Protein AF-A0A7G9ZBC6-F1 (afdb_monomer)

Nearest PDB structures (foldseek):
  3rnq-assembly1_B  TM=2.398E-01  e=1.188E-01  Mus musculus
  3bp6-assembly1_B  TM=1.848E-01  e=4.159E-01  unclassified
  7p0t-assembly2_D  TM=2.483E-01  e=1.714E+00  Mus musculus
  6lxi-assembly2_D  TM=2.154E-01  e=1.537E+00  Homo sapiens
  7sem-assembly1_C  TM=1.721E-01  e=3.880E+00  Homo sapiens

Solvent-accessible surface area (backbone atoms only — not comparable to full-atom values): 12437 Å² total; per-residue (Å²): 133,81,74,95,46,81,46,76,50,37,36,31,40,28,38,97,92,39,47,17,51,59,49,35,37,41,35,32,50,63,59,32,38,36,40,36,41,59,45,51,33,91,35,40,34,37,42,38,37,73,93,29,44,33,34,36,27,51,29,70,68,44,46,60,74,51,74,65,80,62,60,78,85,75,38,54,77,46,73,47,69,37,68,71,46,60,80,93,41,65,35,67,46,35,36,42,36,43,39,39,91,46,41,36,72,71,96,67,94,71,88,66,77,81,50,45,72,40,72,60,44,56,88,66,17,19,37,38,35,42,34,28,35,35,31,68,46,97,64,82,78,80,68,80,46,88,92,38,46,65,74,48,77,45,80,29,76,78,36,25,36,44,35,37,31,32,41,76,44,76,59,47,73,69,55,49,54,49,51,55,52,30,45,54,52,36,48,51,52,32,58,75,72,70,48,78,81,51,99,83,39,35,45,57,20,78,47,73,50,94,87,53,31,40,32,36,32,53,32,54,80,63,79,88,126

Radius of gyration: 17.26 Å; Cα contacts (8 Å, |Δi|>4): 465; chains: 1; bounding box: 46×34×44 Å

Mean predicted aligned error: 5.69 Å

Foldseek 3Di:
DPDPFPDKAWAKEADPQWWIDFIWMWTHHFQKIKIDGVLQDVFWIWIADPPFKIFIFTDVVVCVVVVVPDDPVRGTPDMAGFDDADDFDKDFAEKEKEALLATGRAPDDDDCPNYDYDYRADHQKIKMKTKIKGDQDPDFDDQDDPPWHWDDWDAHNSRMIITIIIDMDGHDPVNVVVLVVQLVVFLVVCVVVVNDADQNHWTWGWDADPSGHIYTYIHRNDDDD

Structure (mmCIF, N/CA/C/O backbone):
data_AF-A0A7G9ZBC6-F1
#
_entry.id   AF-A0A7G9ZBC6-F1
#
loop_
_atom_site.group_PDB
_atom_site.id
_atom_site.type_symbol
_atom_site.label_atom_id
_atom_site.label_alt_id
_atom_site.label_comp_id
_atom_site.label_asym_id
_atom_site.label_entity_id
_atom_site.label_seq_id
_atom_site.pdbx_PDB_ins_code
_atom_site.Cartn_x
_atom_site.Cartn_y
_atom_site.Cartn_z
_atom_site.occupancy
_atom_site.B_iso_or_equiv
_atom_site.auth_seq_id
_atom_site.auth_comp_id
_atom_site.auth_asym_id
_atom_site.auth_atom_id
_atom_site.pdbx_PDB_model_num
ATOM 1 N N . MET A 1 1 ? 6.796 -14.447 24.302 1.00 40.72 1 MET A N 1
ATOM 2 C CA . MET A 1 1 ? 6.999 -13.277 23.417 1.00 40.72 1 MET A CA 1
ATOM 3 C C . MET A 1 1 ? 5.631 -12.762 23.009 1.00 40.72 1 MET A C 1
ATOM 5 O O . MET A 1 1 ? 4.912 -13.507 22.355 1.00 40.72 1 MET A O 1
ATOM 9 N N . SER A 1 2 ? 5.222 -11.566 23.446 1.00 44.84 2 SER A N 1
ATOM 10 C CA . SER A 1 2 ? 3.963 -10.981 22.966 1.00 44.84 2 SER A CA 1
ATOM 11 C C . SER A 1 2 ? 4.095 -10.678 21.471 1.00 44.84 2 SER A C 1
ATOM 13 O O . SER A 1 2 ? 5.158 -10.253 21.010 1.00 44.84 2 SER A O 1
ATOM 15 N N . ARG A 1 3 ? 3.048 -10.947 20.684 1.00 51.50 3 ARG A N 1
ATOM 16 C CA . ARG A 1 3 ? 3.033 -10.523 19.280 1.00 51.50 3 ARG A CA 1
ATOM 17 C C . ARG A 1 3 ? 3.183 -8.999 19.240 1.00 51.50 3 ARG A C 1
ATOM 19 O O . ARG A 1 3 ? 2.471 -8.286 19.939 1.00 51.50 3 ARG A O 1
ATOM 26 N N . LYS A 1 4 ? 4.119 -8.507 18.423 1.00 70.88 4 LYS A N 1
ATOM 27 C CA . LYS A 1 4 ? 4.413 -7.071 18.259 1.00 70.88 4 LYS A CA 1
ATOM 28 C C . LYS A 1 4 ? 3.227 -6.294 17.650 1.00 70.88 4 LYS A C 1
ATOM 30 O O . LYS A 1 4 ? 3.136 -5.082 17.829 1.00 70.88 4 LYS A O 1
ATOM 35 N N . TYR A 1 5 ? 2.317 -6.993 16.968 1.00 79.12 5 TYR A N 1
ATOM 36 C CA . TYR A 1 5 ? 1.158 -6.449 16.253 1.00 79.12 5 TYR A CA 1
ATOM 37 C C . TYR A 1 5 ? -0.072 -7.342 16.458 1.00 79.12 5 TYR A C 1
ATOM 39 O O . TYR A 1 5 ? 0.081 -8.538 16.721 1.00 79.12 5 TYR A O 1
ATOM 47 N N . ASN A 1 6 ? -1.270 -6.770 16.307 1.00 86.75 6 ASN A N 1
ATOM 48 C CA . ASN A 1 6 ? -2.525 -7.511 16.475 1.00 86.75 6 ASN A CA 1
ATOM 49 C C . ASN A 1 6 ? -2.782 -8.392 15.242 1.00 86.75 6 ASN A C 1
ATOM 51 O O . ASN A 1 6 ? -3.118 -9.567 15.380 1.00 86.75 6 ASN A O 1
ATOM 55 N N . TYR A 1 7 ? -2.541 -7.835 14.050 1.00 95.88 7 TYR A N 1
ATOM 56 C CA . TYR A 1 7 ? -2.753 -8.488 12.757 1.00 95.88 7 TYR A CA 1
ATOM 57 C C . TYR A 1 7 ? -1.717 -8.023 11.728 1.00 95.88 7 TYR A C 1
ATOM 59 O O . TYR A 1 7 ? -1.276 -6.873 11.779 1.00 95.88 7 TYR A O 1
ATOM 67 N N . GLU A 1 8 ? -1.346 -8.904 10.799 1.00 96.25 8 GLU A N 1
ATOM 68 C CA . GLU A 1 8 ? -0.394 -8.642 9.713 1.00 96.25 8 GLU A CA 1
ATOM 69 C C . GLU A 1 8 ? -0.824 -9.398 8.449 1.00 96.25 8 GLU A C 1
ATOM 71 O O . GLU A 1 8 ? -1.236 -10.555 8.531 1.00 96.25 8 GLU A O 1
ATOM 76 N N . TYR A 1 9 ? -0.719 -8.744 7.292 1.00 97.56 9 TYR A N 1
ATOM 77 C CA . TYR A 1 9 ? -0.879 -9.338 5.970 1.00 97.56 9 TYR A CA 1
ATOM 78 C C . TYR A 1 9 ? 0.326 -8.985 5.103 1.00 97.56 9 TYR A C 1
ATOM 80 O O . TYR A 1 9 ? 0.759 -7.828 5.067 1.00 97.56 9 TYR A O 1
ATOM 88 N N . ARG A 1 10 ? 0.857 -9.978 4.391 1.00 97.44 10 ARG A N 1
ATOM 89 C CA . ARG A 1 10 ? 1.962 -9.810 3.445 1.00 97.44 10 ARG A CA 1
ATOM 90 C C . ARG A 1 10 ? 1.498 -10.231 2.065 1.00 97.44 10 ARG A C 1
ATOM 92 O O . ARG A 1 10 ? 0.891 -11.293 1.928 1.00 97.44 10 ARG A O 1
ATOM 99 N N . ILE A 1 11 ? 1.789 -9.404 1.071 1.00 98.00 11 ILE A N 1
ATOM 100 C CA . ILE A 1 11 ? 1.320 -9.594 -0.296 1.00 98.00 11 ILE A CA 1
ATOM 101 C C . ILE A 1 11 ? 2.384 -9.212 -1.318 1.00 98.00 11 ILE A C 1
ATOM 103 O O . ILE A 1 11 ? 3.163 -8.284 -1.090 1.00 98.00 11 ILE A O 1
ATOM 107 N N . ALA A 1 12 ? 2.413 -9.937 -2.430 1.00 97.69 12 ALA A N 1
ATOM 108 C CA . ALA A 1 12 ? 3.199 -9.606 -3.610 1.00 97.69 12 ALA A CA 1
ATOM 109 C C . ALA A 1 12 ? 2.429 -9.986 -4.883 1.00 97.69 12 ALA A C 1
ATOM 111 O O . ALA A 1 12 ? 1.586 -10.885 -4.868 1.00 97.69 12 ALA A O 1
ATOM 112 N N . ILE A 1 13 ? 2.728 -9.283 -5.972 1.00 98.19 13 ILE A N 1
ATOM 113 C CA . ILE A 1 13 ? 2.121 -9.466 -7.291 1.00 98.19 13 ILE A CA 1
ATOM 114 C C . ILE A 1 13 ? 3.145 -10.120 -8.215 1.00 98.19 13 ILE A C 1
ATOM 116 O O . ILE A 1 13 ? 4.307 -9.718 -8.213 1.00 98.19 13 ILE A O 1
ATOM 120 N N . GLY A 1 14 ? 2.729 -11.098 -9.013 1.00 97.38 14 GLY A N 1
ATOM 121 C CA . GLY A 1 14 ? 3.583 -11.819 -9.956 1.00 97.38 14 GLY A CA 1
ATOM 122 C C . GLY A 1 14 ? 4.016 -13.189 -9.438 1.00 97.38 14 GLY A C 1
ATOM 123 O O . GLY A 1 14 ? 3.240 -13.901 -8.804 1.00 97.38 14 GLY A O 1
ATOM 124 N N . ASN A 1 15 ? 5.251 -13.588 -9.745 1.00 94.25 15 ASN A N 1
ATOM 125 C CA . ASN A 1 15 ? 5.767 -14.921 -9.435 1.00 94.25 15 ASN A CA 1
ATOM 126 C C . ASN A 1 15 ? 6.956 -14.851 -8.469 1.00 94.25 15 ASN A C 1
ATOM 128 O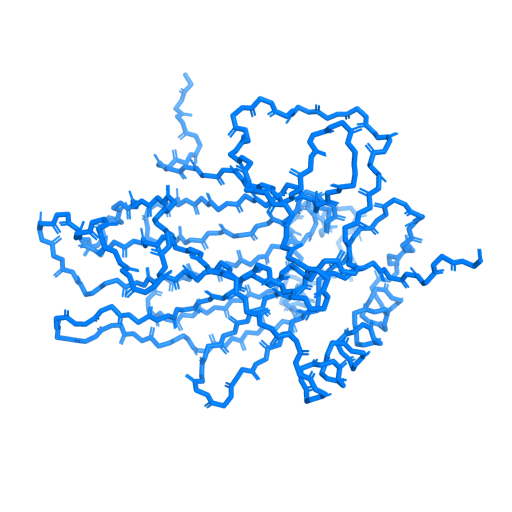 O . ASN A 1 15 ? 7.924 -14.140 -8.729 1.00 94.25 15 ASN A O 1
ATOM 132 N N . GLU A 1 16 ? 6.920 -15.648 -7.397 1.00 92.88 16 GLU A N 1
ATOM 133 C CA . GLU A 1 16 ? 8.004 -15.777 -6.412 1.00 92.88 16 GLU A CA 1
ATOM 134 C C . GLU A 1 16 ? 9.385 -15.983 -7.053 1.00 92.88 16 GLU A C 1
ATOM 136 O O . GLU A 1 16 ? 10.370 -15.386 -6.613 1.00 92.88 16 GLU A O 1
ATOM 141 N N . LYS A 1 17 ? 9.442 -16.799 -8.111 1.00 91.00 17 LYS A N 1
ATOM 142 C CA . LYS A 1 17 ? 10.666 -17.191 -8.824 1.00 91.00 17 LYS A CA 1
ATOM 143 C C . LYS A 1 17 ? 10.899 -16.415 -10.126 1.00 91.00 17 LYS A C 1
ATOM 145 O O . LYS A 1 17 ? 11.757 -16.816 -10.905 1.00 91.00 17 LYS A O 1
ATOM 150 N N . GLY A 1 18 ? 10.123 -15.367 -10.400 1.00 92.75 18 GLY A N 1
ATOM 151 C CA . GLY A 1 18 ? 10.194 -14.619 -11.656 1.00 92.75 18 GLY A CA 1
ATOM 152 C C . GLY A 1 18 ? 9.979 -13.123 -11.462 1.00 92.75 18 GLY A C 1
ATOM 153 O O . GLY A 1 18 ? 10.347 -12.559 -10.429 1.00 92.75 18 GLY A O 1
ATOM 154 N N . ARG A 1 19 ? 9.374 -12.474 -12.466 1.00 94.81 19 ARG A N 1
ATOM 155 C CA . ARG A 1 19 ? 8.976 -11.066 -12.370 1.00 94.81 19 ARG A CA 1
ATOM 156 C C . ARG A 1 19 ? 7.885 -10.894 -11.319 1.00 94.81 19 ARG A C 1
ATOM 158 O O . ARG A 1 19 ? 6.863 -11.584 -11.344 1.00 94.81 19 ARG A O 1
ATOM 165 N N . ARG A 1 20 ? 8.112 -9.960 -10.402 1.00 95.81 20 ARG A N 1
ATOM 166 C CA . ARG A 1 20 ? 7.185 -9.636 -9.324 1.00 95.81 20 ARG A CA 1
ATOM 167 C C . ARG A 1 20 ? 7.394 -8.235 -8.770 1.00 95.81 20 ARG A C 1
ATOM 169 O O . ARG A 1 20 ? 8.403 -7.582 -9.040 1.00 95.81 20 ARG A O 1
ATOM 176 N N . SER A 1 21 ? 6.435 -7.817 -7.959 1.00 95.50 21 SER A N 1
ATOM 177 C CA . SER A 1 21 ? 6.537 -6.652 -7.096 1.00 95.50 21 SER A CA 1
ATOM 178 C C . SER A 1 21 ? 7.436 -6.941 -5.896 1.00 95.50 21 SER A C 1
ATOM 180 O O . SER A 1 21 ? 7.774 -8.090 -5.574 1.00 95.50 21 SER A O 1
ATOM 182 N N . THR A 1 22 ? 7.751 -5.894 -5.145 1.00 93.69 22 THR A N 1
ATOM 183 C CA . THR A 1 22 ? 8.208 -6.063 -3.767 1.00 93.69 22 THR A CA 1
ATOM 184 C C . THR A 1 22 ? 7.135 -6.722 -2.886 1.00 93.69 22 THR A C 1
ATOM 186 O O . THR A 1 22 ? 5.952 -6.781 -3.233 1.00 93.69 22 THR A O 1
ATOM 189 N N . VAL A 1 23 ? 7.539 -7.185 -1.701 1.00 94.94 23 VAL A N 1
ATOM 190 C CA . VAL A 1 23 ? 6.589 -7.611 -0.673 1.00 94.94 23 VAL A CA 1
ATOM 191 C C . VAL A 1 23 ? 6.053 -6.382 0.050 1.00 94.94 23 VAL A C 1
ATOM 193 O O . VAL A 1 23 ? 6.793 -5.684 0.753 1.00 94.94 23 VAL A O 1
ATOM 196 N N . TRP A 1 24 ? 4.750 -6.169 -0.071 1.00 96.38 24 TRP A N 1
ATOM 197 C CA . TRP A 1 24 ? 3.998 -5.202 0.709 1.00 96.38 24 TRP A CA 1
ATOM 198 C C . TRP A 1 24 ? 3.511 -5.842 2.000 1.00 96.38 24 TRP A C 1
ATOM 200 O O . TRP A 1 24 ? 3.051 -6.984 2.031 1.00 96.38 24 TRP A O 1
ATOM 210 N N . LYS A 1 25 ? 3.624 -5.095 3.091 1.00 95.81 25 LYS A N 1
ATOM 211 C CA . LYS A 1 25 ? 3.159 -5.490 4.413 1.00 95.81 25 LYS A CA 1
ATOM 212 C C . LYS A 1 25 ? 2.162 -4.464 4.916 1.00 95.81 25 LYS A C 1
ATOM 214 O O . LYS A 1 25 ? 2.491 -3.280 5.005 1.00 95.81 25 LYS A O 1
ATOM 219 N N . VAL A 1 26 ? 0.986 -4.942 5.304 1.00 97.56 26 VAL A N 1
ATOM 220 C CA . VAL A 1 26 ? -0.040 -4.166 6.000 1.00 97.56 26 VAL A CA 1
ATOM 221 C C . VAL A 1 26 ? -0.223 -4.765 7.382 1.00 97.56 26 VAL A C 1
ATOM 223 O O . VAL A 1 26 ? -0.393 -5.974 7.518 1.00 97.56 26 VAL A O 1
ATOM 226 N N . TRP A 1 27 ? -0.170 -3.949 8.427 1.00 97.12 27 TRP A N 1
ATOM 227 C CA . TRP A 1 27 ? -0.367 -4.444 9.787 1.00 97.12 27 TRP A CA 1
ATOM 228 C C . TRP A 1 27 ? -1.073 -3.428 10.668 1.00 97.12 27 TRP A C 1
ATOM 230 O O . TRP A 1 27 ? -1.062 -2.224 10.406 1.00 97.12 27 TRP A O 1
ATOM 240 N N . VAL A 1 28 ? -1.675 -3.942 11.737 1.00 96.88 28 VAL A N 1
ATOM 241 C CA . VAL A 1 28 ? -2.453 -3.163 12.697 1.00 96.88 28 VAL A CA 1
ATOM 242 C C . VAL A 1 28 ? -1.831 -3.256 14.084 1.00 96.88 28 VAL A C 1
ATOM 244 O O . VAL A 1 28 ? -1.470 -4.336 14.563 1.00 96.88 28 VAL A O 1
ATOM 247 N N . HIS A 1 29 ? -1.758 -2.112 14.761 1.00 95.25 29 HIS A N 1
ATOM 248 C CA . HIS A 1 29 ? -1.482 -2.032 16.191 1.00 95.25 29 HIS A CA 1
ATOM 249 C C . HIS A 1 29 ? -2.519 -1.127 16.857 1.00 95.25 29 HIS A C 1
ATOM 251 O O . HIS A 1 29 ? -2.521 0.090 16.639 1.00 95.25 29 HIS A O 1
ATOM 257 N N . LYS A 1 30 ? -3.383 -1.726 17.683 1.00 94.56 30 LYS A N 1
ATOM 258 C CA . LYS A 1 30 ? -4.562 -1.074 18.264 1.00 94.56 30 LYS A CA 1
ATOM 259 C C . LYS A 1 30 ? -5.506 -0.547 17.178 1.00 94.56 30 LYS A C 1
ATOM 261 O O . LYS A 1 30 ? -6.118 -1.339 16.469 1.00 94.56 30 LYS A O 1
ATOM 266 N N . THR A 1 31 ? -5.580 0.770 17.020 1.00 96.00 31 THR A N 1
ATOM 267 C CA . THR A 1 31 ? -6.366 1.488 16.006 1.00 96.00 31 THR A CA 1
ATOM 268 C C . THR A 1 31 ? -5.509 2.029 14.858 1.00 96.00 31 THR A C 1
ATOM 270 O O . THR A 1 31 ? -6.036 2.590 13.904 1.00 96.00 31 THR A O 1
ATOM 273 N N . ASN A 1 32 ? -4.183 1.865 14.917 1.00 96.31 32 ASN A N 1
ATOM 274 C CA . ASN A 1 32 ? -3.273 2.379 13.897 1.00 96.31 32 ASN A CA 1
ATOM 275 C C . ASN A 1 32 ? -2.983 1.323 12.836 1.00 96.31 32 ASN A C 1
ATOM 277 O O . ASN A 1 32 ? -2.686 0.168 13.159 1.00 96.31 32 ASN A O 1
ATOM 281 N N . ILE A 1 33 ? -2.983 1.759 11.582 1.00 97.56 33 ILE A N 1
ATOM 282 C CA . ILE A 1 33 ? -2.687 0.932 10.416 1.00 97.56 33 ILE A CA 1
ATOM 283 C C . ILE A 1 33 ? -1.358 1.393 9.834 1.00 97.56 33 ILE A C 1
ATOM 285 O O . ILE A 1 33 ? -1.083 2.590 9.724 1.00 97.56 33 ILE A O 1
ATOM 289 N N . TYR A 1 34 ? -0.530 0.439 9.442 1.00 96.31 34 TYR A N 1
ATOM 290 C CA . TYR A 1 34 ? 0.771 0.710 8.861 1.00 96.31 34 TYR A CA 1
ATOM 291 C C . TYR A 1 34 ? 0.946 -0.063 7.570 1.00 96.31 34 TYR A C 1
ATOM 293 O O . TYR A 1 34 ? 0.508 -1.208 7.455 1.00 96.31 34 TYR A O 1
ATOM 301 N N . ILE A 1 35 ? 1.613 0.579 6.617 1.00 96.50 35 ILE A N 1
ATOM 302 C CA . ILE A 1 35 ? 1.880 0.025 5.296 1.00 96.50 35 ILE A CA 1
ATOM 303 C C . ILE A 1 35 ? 3.347 0.272 4.984 1.00 96.50 35 ILE A C 1
ATOM 305 O O . ILE A 1 35 ? 3.872 1.371 5.197 1.00 96.50 35 ILE A O 1
ATOM 309 N N . GLN A 1 36 ? 4.017 -0.764 4.501 1.00 93.25 36 GLN A N 1
ATOM 310 C CA . GLN A 1 36 ? 5.419 -0.700 4.125 1.00 93.25 36 GLN A CA 1
ATOM 311 C C . GLN A 1 36 ? 5.690 -1.687 2.998 1.00 93.25 36 GLN A C 1
ATOM 313 O O . GLN A 1 36 ? 5.263 -2.837 3.068 1.00 93.25 36 GLN A O 1
ATOM 318 N N . SER A 1 37 ? 6.450 -1.254 2.002 1.00 90.12 37 SER A N 1
ATOM 319 C CA . SER A 1 37 ? 7.106 -2.153 1.059 1.00 90.12 37 SER A CA 1
ATOM 320 C C . SER A 1 37 ? 8.495 -2.502 1.586 1.00 90.12 37 SER A C 1
ATOM 322 O O . SER A 1 37 ? 9.192 -1.657 2.152 1.00 90.12 37 SER A O 1
ATOM 324 N N . ARG A 1 38 ? 8.914 -3.755 1.406 1.00 84.62 38 ARG A N 1
ATOM 325 C CA . ARG A 1 38 ? 10.240 -4.214 1.830 1.00 84.62 38 ARG A CA 1
ATOM 326 C C . ARG A 1 38 ? 11.365 -3.496 1.081 1.00 84.62 38 ARG A C 1
ATOM 328 O O . ARG A 1 38 ? 12.383 -3.177 1.689 1.00 84.62 38 ARG A O 1
ATOM 335 N N . MET A 1 39 ? 11.185 -3.242 -0.215 1.00 78.19 39 MET A N 1
ATOM 336 C CA . MET A 1 39 ? 12.213 -2.636 -1.072 1.00 78.19 39 MET A CA 1
ATOM 337 C C . MET A 1 39 ? 12.191 -1.106 -1.101 1.00 78.19 39 MET A C 1
ATOM 339 O O . MET A 1 39 ? 13.187 -0.520 -1.508 1.00 78.19 39 MET A O 1
ATOM 343 N N . MET A 1 40 ? 11.149 -0.467 -0.555 1.00 74.12 40 MET A N 1
ATOM 344 C CA . MET A 1 40 ? 11.211 0.945 -0.134 1.00 74.12 40 MET A CA 1
ATOM 345 C C . MET A 1 40 ? 12.149 1.163 1.073 1.00 74.12 40 MET A C 1
ATOM 347 O O . MET A 1 40 ? 12.324 2.289 1.539 1.00 74.12 40 MET A O 1
ATOM 351 N N . GLY A 1 41 ? 12.747 0.084 1.589 1.00 67.94 41 GLY A N 1
ATOM 352 C CA . GLY A 1 41 ? 13.607 0.066 2.760 1.00 67.94 41 GLY A CA 1
ATOM 353 C C . GLY A 1 41 ? 12.813 -0.013 4.063 1.00 67.94 41 GLY A C 1
ATOM 354 O O . GLY A 1 41 ? 11.647 0.374 4.153 1.00 67.94 41 GLY A O 1
ATOM 355 N N . SER A 1 42 ? 13.483 -0.438 5.139 1.00 72.31 42 SER A N 1
ATOM 356 C CA . SER A 1 42 ? 12.967 -0.323 6.517 1.00 72.31 42 SER A CA 1
ATOM 357 C C . SER A 1 42 ? 12.715 1.124 6.956 1.00 72.31 42 SER A C 1
ATOM 359 O O . SER A 1 42 ? 12.265 1.370 8.074 1.00 72.31 42 SER A O 1
ATOM 361 N N . ASP A 1 43 ? 13.065 2.065 6.088 1.00 76.75 43 ASP A N 1
ATOM 362 C CA . ASP A 1 43 ? 13.302 3.460 6.378 1.00 76.75 43 ASP A CA 1
ATOM 363 C C . ASP A 1 43 ? 12.134 4.344 5.950 1.00 76.75 43 ASP A C 1
ATOM 365 O O . ASP A 1 43 ? 12.054 5.470 6.414 1.00 76.75 43 ASP A O 1
ATOM 369 N N . LEU A 1 44 ? 11.178 3.825 5.171 1.00 85.56 44 LEU A N 1
ATOM 370 C CA . LEU A 1 44 ? 9.937 4.507 4.808 1.00 85.56 44 LEU A CA 1
ATOM 371 C C . LEU A 1 44 ? 8.721 3.706 5.272 1.00 85.56 44 LEU A C 1
ATOM 373 O O . LEU A 1 44 ? 8.704 2.474 5.216 1.00 85.56 44 LEU A O 1
ATOM 377 N N . LYS A 1 45 ? 7.684 4.409 5.734 1.00 91.44 45 LYS A N 1
ATOM 378 C CA . LYS A 1 45 ? 6.388 3.806 6.057 1.00 91.44 45 LYS A CA 1
ATOM 379 C C . LYS A 1 45 ? 5.242 4.789 5.889 1.00 91.44 45 LYS A C 1
ATOM 381 O O . LYS A 1 45 ? 5.386 5.989 6.136 1.00 91.44 45 LYS A O 1
ATOM 386 N N . VAL A 1 46 ? 4.075 4.245 5.581 1.00 95.31 46 VAL A N 1
ATOM 387 C CA . VAL A 1 46 ? 2.802 4.942 5.741 1.00 95.31 46 VAL A CA 1
ATOM 388 C C . VAL A 1 46 ? 2.206 4.562 7.091 1.00 95.31 46 VAL A C 1
ATOM 390 O O . VAL A 1 46 ? 2.270 3.407 7.514 1.00 95.31 46 VAL A O 1
ATOM 393 N N . SER A 1 47 ? 1.682 5.551 7.807 1.00 95.88 47 SER A N 1
ATOM 394 C CA . SER A 1 47 ? 0.954 5.368 9.065 1.00 95.88 47 SER A CA 1
ATOM 395 C C . SER A 1 47 ? -0.391 6.073 8.960 1.00 95.88 47 SER A C 1
ATOM 397 O O . SER A 1 47 ? -0.443 7.262 8.649 1.00 95.88 47 SER A O 1
ATOM 399 N N . LEU A 1 48 ? -1.464 5.331 9.204 1.00 96.75 48 LEU A N 1
ATOM 400 C CA . LEU A 1 48 ? -2.838 5.810 9.192 1.00 96.75 48 LEU A CA 1
ATOM 401 C C . LEU A 1 48 ? -3.354 5.712 10.629 1.00 96.75 48 LEU A C 1
ATOM 403 O O . LEU A 1 48 ? -3.413 4.626 11.209 1.00 96.75 48 LEU A O 1
ATOM 407 N N . HIS A 1 49 ? -3.639 6.865 11.218 1.00 95.81 49 HIS A N 1
ATOM 408 C CA . HIS A 1 49 ? -3.961 7.011 12.628 1.00 95.81 49 HIS A CA 1
ATOM 409 C C . HIS A 1 49 ? -5.458 7.211 12.848 1.00 95.81 49 HIS A C 1
ATOM 411 O O . HI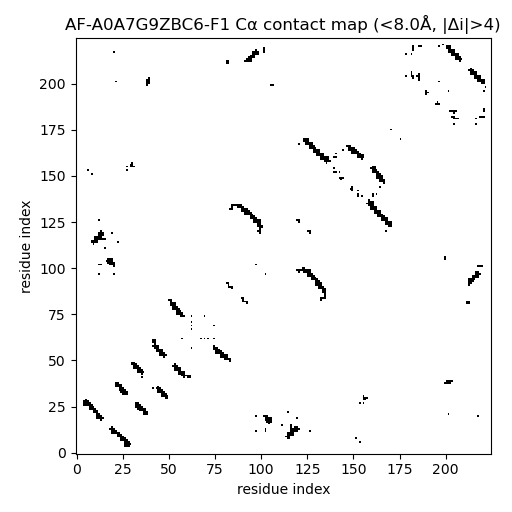S A 1 49 ? -6.164 7.799 12.018 1.00 95.81 49 HIS A O 1
ATOM 417 N N . GLU A 1 50 ? -5.911 6.781 14.022 1.00 92.38 50 GLU A N 1
ATOM 418 C CA . GLU A 1 50 ? -7.228 7.117 14.551 1.00 92.38 50 GLU A CA 1
ATOM 419 C C . GLU A 1 50 ? -7.464 8.637 14.526 1.00 92.38 50 GLU A C 1
ATOM 421 O O . GLU A 1 50 ? -6.545 9.436 14.722 1.00 92.38 50 GLU A O 1
ATOM 426 N N . GLY A 1 51 ? -8.696 9.054 14.228 1.00 87.56 51 GLY A N 1
ATOM 427 C CA . GLY A 1 51 ? -9.029 10.467 14.014 1.00 87.56 51 GLY A CA 1
ATOM 428 C C . GLY A 1 51 ? -8.730 10.980 12.598 1.00 87.56 51 GLY A C 1
ATOM 429 O O . GLY A 1 51 ? -8.830 12.181 12.337 1.00 87.56 51 GLY A O 1
ATOM 430 N N . GLY A 1 52 ? -8.385 10.085 11.667 1.00 92.75 52 GLY A N 1
ATOM 431 C CA . GLY A 1 52 ? -8.319 10.402 10.242 1.00 92.75 52 GLY A CA 1
ATOM 432 C C . GLY A 1 52 ? -7.052 11.146 9.825 1.00 92.75 52 GLY A C 1
ATOM 433 O O . GLY A 1 52 ? -7.101 11.925 8.878 1.00 92.75 52 GLY A O 1
ATOM 434 N N . GLN A 1 53 ? -5.925 10.950 10.515 1.00 95.69 53 GLN A N 1
ATOM 435 C CA . GLN A 1 53 ? -4.631 11.506 10.096 1.00 95.69 53 GLN A CA 1
ATOM 436 C C . GLN A 1 53 ? -3.788 10.434 9.403 1.00 95.69 53 GLN A C 1
ATOM 438 O O . GLN A 1 53 ? -3.478 9.405 9.997 1.00 95.69 53 GLN A O 1
ATOM 443 N N . GLY A 1 54 ? -3.408 10.678 8.153 1.00 95.69 54 GLY A N 1
ATOM 444 C CA . GLY A 1 54 ? -2.483 9.838 7.400 1.00 95.69 54 GLY A CA 1
ATOM 445 C C . GLY A 1 54 ? -1.138 10.532 7.229 1.00 95.69 54 GLY A C 1
ATOM 446 O O . GLY A 1 54 ? -1.067 11.759 7.132 1.00 95.69 54 GLY A O 1
ATOM 447 N N . GLN A 1 55 ? -0.060 9.756 7.209 1.00 95.00 55 GLN A N 1
ATOM 448 C CA . GLN A 1 55 ? 1.272 10.280 6.938 1.00 95.00 55 GLN A CA 1
ATOM 449 C C . GLN A 1 55 ? 2.150 9.269 6.209 1.00 95.00 55 GLN A C 1
ATOM 451 O O . GLN A 1 55 ? 2.098 8.068 6.480 1.00 95.00 55 GLN A O 1
ATOM 456 N N . PHE A 1 56 ? 3.011 9.787 5.341 1.00 92.94 56 PHE A N 1
ATOM 457 C CA . PHE A 1 56 ? 4.104 9.067 4.706 1.00 92.94 56 PHE A CA 1
ATOM 458 C C . PHE A 1 56 ? 5.405 9.650 5.241 1.00 92.94 56 PHE A C 1
ATOM 460 O O . PHE A 1 56 ? 5.588 10.870 5.276 1.00 92.94 56 PHE A O 1
ATOM 467 N N . SER A 1 57 ? 6.257 8.820 5.832 1.00 89.88 57 SER A N 1
ATOM 468 C CA . SER A 1 57 ? 7.361 9.321 6.652 1.00 89.88 57 SER A CA 1
ATOM 469 C C . SER A 1 57 ? 8.535 8.368 6.685 1.00 89.88 57 SER A C 1
ATOM 471 O O . SER A 1 57 ? 8.376 7.152 6.560 1.00 89.88 57 SER A O 1
ATOM 473 N N . MET A 1 58 ? 9.698 8.943 6.964 1.00 83.88 58 MET A N 1
ATOM 474 C CA . MET A 1 58 ? 10.865 8.178 7.351 1.00 83.88 58 MET A CA 1
ATOM 475 C C . MET A 1 58 ? 10.674 7.539 8.727 1.00 83.88 58 MET A C 1
ATOM 477 O O . MET A 1 58 ? 10.018 8.100 9.616 1.00 83.88 58 MET A O 1
ATOM 481 N N . THR A 1 59 ? 11.228 6.347 8.911 1.00 79.31 59 THR A N 1
ATOM 482 C CA . THR A 1 59 ? 11.170 5.631 10.183 1.00 79.31 59 THR A CA 1
ATOM 483 C C . THR A 1 59 ? 12.153 6.212 11.195 1.00 79.31 59 THR A C 1
ATOM 485 O O . THR A 1 59 ? 13.076 6.960 10.866 1.00 79.31 59 THR A O 1
ATOM 488 N N . SER A 1 60 ? 11.932 5.895 12.471 1.00 75.19 60 SER A N 1
ATOM 489 C CA . SER A 1 60 ? 12.827 6.342 13.541 1.00 75.19 60 SER A CA 1
ATOM 490 C C . SER A 1 60 ? 14.213 5.713 13.394 1.00 75.19 60 SER A C 1
ATOM 492 O O . SER A 1 60 ? 15.212 6.345 13.709 1.00 75.19 60 SER A O 1
ATOM 494 N N . GLU A 1 61 ? 14.272 4.488 12.879 1.00 74.19 61 GLU A N 1
ATOM 495 C CA . GLU A 1 61 ? 15.493 3.751 12.582 1.00 74.19 61 GLU A CA 1
ATOM 496 C C . GLU A 1 61 ? 16.356 4.496 11.559 1.00 74.19 61 GLU A C 1
ATOM 498 O O . GLU A 1 61 ? 17.565 4.606 11.750 1.00 74.19 61 GLU A O 1
ATOM 503 N N . TRP A 1 62 ? 15.742 5.077 10.522 1.00 74.81 62 TRP A N 1
ATOM 504 C CA . TRP A 1 62 ? 16.461 5.930 9.577 1.00 74.81 62 TRP A CA 1
ATOM 505 C C . TRP A 1 62 ? 17.022 7.187 10.249 1.00 74.81 62 TRP A C 1
ATOM 507 O O . TRP A 1 62 ? 18.189 7.510 10.052 1.00 74.81 62 TRP A O 1
ATOM 517 N N . LEU A 1 63 ? 16.243 7.860 11.103 1.00 71.44 63 LEU A N 1
ATOM 518 C CA . LEU A 1 63 ? 16.723 9.046 11.830 1.00 71.44 63 LEU A CA 1
ATOM 519 C C . LEU A 1 63 ? 17.921 8.737 12.732 1.00 71.44 63 LEU A C 1
ATOM 521 O O . LEU A 1 63 ? 18.843 9.545 12.823 1.00 71.44 63 LEU A O 1
ATOM 525 N N . LEU A 1 64 ? 17.927 7.563 13.370 1.00 71.44 64 LEU A N 1
ATOM 526 C CA . LEU A 1 64 ? 19.059 7.111 14.178 1.00 71.44 64 LEU A CA 1
ATOM 527 C C . LEU A 1 64 ? 20.321 6.913 13.323 1.00 71.44 64 LEU A C 1
ATOM 529 O O . LEU A 1 64 ? 21.403 7.287 13.769 1.00 71.44 64 LEU A O 1
ATOM 533 N N . LYS A 1 65 ? 20.194 6.414 12.082 1.00 74.06 65 LYS A N 1
ATOM 534 C CA . LYS A 1 65 ? 21.323 6.297 11.134 1.00 74.06 65 LYS A CA 1
ATOM 535 C C . LYS A 1 65 ? 21.900 7.657 10.716 1.00 74.06 65 LYS A C 1
ATOM 537 O O . LYS A 1 65 ? 23.059 7.720 10.325 1.00 74.06 65 LYS A O 1
ATOM 542 N N . GLN A 1 66 ? 21.122 8.737 10.809 1.00 70.06 66 GLN A N 1
ATOM 543 C CA . GLN A 1 66 ? 21.557 10.097 10.460 1.00 70.06 66 GLN A CA 1
ATOM 544 C C . GLN A 1 66 ? 22.262 10.837 11.613 1.00 70.06 66 GLN A C 1
ATOM 546 O O . GLN A 1 66 ? 22.467 12.049 11.528 1.00 70.06 66 GLN A O 1
ATOM 551 N N . ASN A 1 67 ? 22.620 10.144 12.705 1.00 64.44 67 ASN A N 1
ATOM 552 C CA . ASN A 1 67 ? 23.348 10.695 13.858 1.00 64.44 67 ASN A CA 1
ATOM 553 C C . ASN A 1 67 ? 22.729 11.980 14.454 1.00 64.44 67 ASN A C 1
ATOM 555 O O . ASN A 1 67 ? 23.440 12.844 14.958 1.00 64.44 67 ASN A O 1
ATOM 559 N N . GLY A 1 68 ? 21.399 12.123 14.405 1.00 60.94 68 GLY A N 1
ATOM 560 C CA . GLY A 1 68 ? 20.694 13.263 15.007 1.00 60.94 68 GLY A CA 1
ATOM 561 C C . GLY A 1 68 ? 20.733 14.570 14.204 1.00 60.94 68 GLY A C 1
ATOM 562 O O . GLY A 1 68 ? 20.203 15.573 14.676 1.00 60.94 68 GLY A O 1
ATOM 563 N N . ASN A 1 69 ? 21.275 14.569 12.981 1.00 60.28 69 ASN A N 1
ATOM 564 C CA . ASN A 1 69 ? 21.327 15.763 12.124 1.00 60.28 69 ASN A CA 1
ATOM 565 C C . ASN A 1 69 ? 19.953 16.219 11.599 1.00 60.28 69 ASN A C 1
ATOM 567 O O . ASN A 1 69 ? 19.829 17.312 11.050 1.00 60.28 69 ASN A O 1
ATOM 571 N N . ILE A 1 70 ? 18.909 15.400 11.761 1.00 62.28 70 ILE A N 1
ATOM 572 C CA . ILE A 1 70 ? 17.550 15.701 11.304 1.00 62.28 70 ILE A CA 1
ATOM 573 C C . ILE A 1 70 ? 16.603 15.641 12.499 1.00 62.28 70 ILE A C 1
ATOM 575 O O . ILE A 1 70 ? 16.449 14.607 13.150 1.00 62.28 70 ILE A O 1
ATOM 579 N N . GLN A 1 71 ? 15.948 16.767 12.787 1.00 61.28 71 GLN A N 1
ATOM 580 C CA . GLN A 1 71 ? 14.945 16.841 13.844 1.00 61.28 71 GLN A CA 1
ATOM 581 C C . GLN A 1 71 ? 13.703 16.013 13.476 1.00 61.28 71 GLN A C 1
ATOM 583 O O . GLN A 1 71 ? 13.267 15.987 12.326 1.00 61.28 71 GLN A O 1
ATOM 588 N N . ASN A 1 72 ? 13.082 15.390 14.479 1.00 61.09 72 ASN A N 1
ATOM 589 C CA . ASN A 1 72 ? 11.895 14.535 14.345 1.00 61.09 72 ASN A CA 1
ATOM 590 C C . ASN A 1 72 ? 10.734 15.124 13.493 1.00 61.09 72 ASN A C 1
ATOM 592 O O . ASN A 1 72 ? 10.112 14.359 12.756 1.00 61.09 72 ASN A O 1
ATOM 596 N N . PRO A 1 73 ? 10.429 16.442 13.511 1.00 62.16 73 PRO A N 1
ATOM 597 C CA . PRO A 1 73 ? 9.395 17.026 12.648 1.00 62.16 73 PRO A CA 1
ATOM 598 C C . PRO A 1 73 ? 9.706 16.931 11.147 1.00 62.16 73 PRO A C 1
ATOM 600 O O . PRO A 1 73 ? 8.781 16.840 10.343 1.00 62.16 73 PRO A O 1
ATOM 603 N N . ASN A 1 74 ? 10.988 16.884 10.777 1.00 69.06 74 ASN A N 1
ATOM 604 C CA . ASN A 1 74 ? 11.450 16.915 9.387 1.00 69.06 74 ASN A CA 1
ATOM 605 C C . ASN A 1 74 ? 11.456 15.529 8.722 1.00 69.06 74 ASN A C 1
ATOM 607 O O . ASN A 1 74 ? 11.832 15.403 7.564 1.00 69.06 74 ASN A O 1
ATOM 611 N N . ARG A 1 75 ? 11.034 14.474 9.435 1.00 77.56 75 ARG A N 1
ATOM 612 C CA . ARG A 1 75 ? 10.964 13.100 8.901 1.00 77.56 75 ARG A CA 1
ATOM 613 C C . ARG A 1 75 ? 9.731 12.832 8.038 1.00 77.56 75 ARG A C 1
ATOM 615 O O . ARG A 1 75 ? 9.609 11.766 7.436 1.00 77.56 75 ARG A O 1
ATOM 622 N N . HIS A 1 76 ? 8.746 13.723 8.102 1.00 85.38 76 HIS A N 1
ATOM 623 C CA . HIS A 1 76 ? 7.466 13.537 7.439 1.00 85.38 76 HIS A CA 1
ATOM 624 C C . HIS A 1 76 ? 7.562 14.048 6.006 1.00 85.38 76 HIS A C 1
ATOM 626 O O . HIS A 1 76 ? 7.786 15.235 5.801 1.00 85.38 76 HIS A O 1
ATOM 632 N N . ILE A 1 77 ? 7.371 13.151 5.040 1.00 86.56 77 ILE A N 1
ATOM 633 C CA . ILE A 1 77 ? 7.362 13.487 3.613 1.00 86.56 77 ILE A CA 1
ATOM 634 C C . ILE A 1 77 ? 6.028 14.150 3.268 1.00 86.56 77 ILE A C 1
ATOM 636 O O . ILE A 1 77 ? 5.998 15.230 2.692 1.00 86.56 77 ILE A O 1
ATOM 640 N N . GLU A 1 78 ? 4.918 13.539 3.690 1.00 90.38 78 GLU A N 1
ATOM 641 C CA . GLU A 1 78 ? 3.581 14.111 3.526 1.00 90.38 78 GLU A CA 1
ATOM 642 C C . GLU A 1 78 ? 2.678 13.746 4.709 1.00 90.38 78 GLU A C 1
ATOM 644 O O . GLU A 1 78 ? 2.815 12.680 5.320 1.00 90.38 78 GLU A O 1
ATOM 649 N N . LYS A 1 79 ? 1.731 14.638 5.015 1.00 93.38 79 LYS A N 1
ATOM 650 C CA . LYS A 1 79 ? 0.613 14.411 5.936 1.00 93.38 79 LYS A CA 1
ATOM 651 C C . LYS A 1 79 ? -0.692 14.783 5.246 1.00 93.38 79 LYS A C 1
ATOM 653 O O . LYS A 1 79 ? -0.753 15.792 4.549 1.00 93.38 79 LYS A O 1
ATOM 658 N N . TRP A 1 80 ? -1.745 14.014 5.483 1.00 94.38 80 TRP A N 1
ATOM 659 C CA . TRP A 1 80 ? -3.066 14.270 4.917 1.00 94.38 80 TRP A CA 1
ATOM 660 C C . TRP A 1 80 ? -4.179 13.908 5.895 1.00 94.38 80 TRP A C 1
ATOM 662 O O . TRP A 1 80 ? -3.992 13.146 6.845 1.00 94.38 80 TRP A O 1
ATOM 672 N N . LYS A 1 81 ? -5.371 14.449 5.636 1.00 94.19 81 LYS A N 1
ATOM 673 C CA . LYS A 1 81 ? -6.600 14.022 6.305 1.00 94.19 81 LYS A CA 1
ATOM 674 C C . LYS A 1 81 ? -7.240 12.904 5.492 1.00 94.19 81 LYS A C 1
ATOM 676 O O . LYS A 1 81 ? -7.509 13.084 4.308 1.00 94.19 81 LYS A O 1
ATOM 681 N N . MET A 1 82 ? -7.476 11.770 6.129 1.00 93.56 82 MET A N 1
ATOM 682 C CA . MET A 1 82 ? -8.190 10.635 5.557 1.00 93.56 82 MET A CA 1
ATOM 683 C C . MET A 1 82 ? -9.702 10.844 5.668 1.00 93.56 82 MET A C 1
ATOM 685 O O . MET A 1 82 ? -10.162 11.514 6.601 1.00 93.56 82 MET A O 1
ATOM 689 N N . PRO A 1 83 ? -10.499 10.259 4.760 1.00 91.44 83 PRO A N 1
ATOM 690 C CA . PRO A 1 83 ? -11.934 10.178 4.969 1.00 91.44 83 PRO A CA 1
ATOM 691 C C . PRO A 1 83 ? -12.230 9.357 6.232 1.00 91.44 83 PRO A C 1
ATOM 693 O O . PRO A 1 83 ? -11.607 8.328 6.479 1.00 91.44 83 PRO A O 1
ATOM 696 N N . ILE A 1 84 ? -13.189 9.826 7.031 1.00 90.75 84 ILE A N 1
ATOM 697 C CA . ILE A 1 84 ? -13.683 9.110 8.211 1.00 90.75 84 ILE A CA 1
ATOM 698 C C . ILE A 1 84 ? -14.978 8.404 7.800 1.00 90.75 84 ILE A C 1
ATOM 700 O O . ILE A 1 84 ? -15.874 9.082 7.277 1.00 90.75 84 ILE A O 1
ATOM 704 N N . PRO A 1 85 ? -15.102 7.082 8.006 1.00 91.56 85 PRO A N 1
ATOM 705 C CA . PRO A 1 85 ? -16.322 6.365 7.672 1.00 91.56 85 PRO A CA 1
ATOM 706 C C . PRO A 1 85 ? -17.508 6.908 8.474 1.00 91.56 85 PRO A C 1
ATOM 708 O O . PRO A 1 85 ? -17.401 7.240 9.654 1.00 91.56 85 PRO A O 1
ATOM 711 N N . ARG A 1 86 ? -18.664 7.025 7.817 1.00 87.62 86 ARG A N 1
ATOM 712 C CA . ARG A 1 86 ? -19.916 7.490 8.430 1.00 87.62 86 ARG A CA 1
ATOM 713 C C . ARG A 1 86 ? -21.064 6.579 8.020 1.00 87.62 86 ARG A C 1
ATOM 715 O O . ARG A 1 86 ? -21.135 6.131 6.876 1.00 87.62 86 ARG A O 1
ATOM 722 N N . GLY A 1 87 ? -21.998 6.363 8.942 1.00 87.88 87 GLY A N 1
ATOM 723 C CA . GLY A 1 87 ? -23.155 5.505 8.704 1.00 87.88 87 GLY A CA 1
ATOM 724 C C . GLY A 1 87 ? -22.740 4.048 8.507 1.00 87.88 87 GLY A C 1
ATOM 725 O O . GLY A 1 87 ? -21.975 3.511 9.297 1.00 87.88 87 GLY A O 1
ATOM 726 N N . ASN A 1 88 ? -23.252 3.408 7.460 1.00 83.88 88 ASN A N 1
ATOM 727 C CA . ASN A 1 88 ? -23.057 1.982 7.185 1.00 83.88 88 ASN A CA 1
ATOM 728 C C . ASN A 1 88 ? -22.110 1.693 6.007 1.00 83.88 88 ASN A C 1
ATOM 730 O O . ASN A 1 88 ? -22.033 0.549 5.563 1.00 83.88 88 ASN A O 1
ATOM 734 N N . LYS A 1 89 ? -21.421 2.708 5.472 1.00 86.88 89 LYS A N 1
ATOM 735 C CA . LYS A 1 89 ? -20.544 2.559 4.305 1.00 86.88 89 LYS A CA 1
ATOM 736 C C . LYS A 1 89 ? -19.079 2.546 4.719 1.00 86.88 89 LYS A C 1
ATOM 738 O O . LYS A 1 89 ? -18.642 3.393 5.498 1.00 86.88 89 LYS A O 1
ATOM 743 N N . ALA A 1 90 ? -18.329 1.602 4.159 1.00 91.94 90 ALA A N 1
ATOM 744 C CA . ALA A 1 90 ? -16.878 1.644 4.204 1.00 91.94 90 ALA A CA 1
ATOM 745 C C . ALA A 1 90 ? -16.357 2.775 3.305 1.00 91.94 90 ALA A C 1
ATOM 747 O O . ALA A 1 90 ? -17.001 3.134 2.317 1.00 91.94 90 ALA A O 1
ATOM 748 N N . VAL A 1 91 ? -15.194 3.325 3.638 1.00 93.31 91 VAL A N 1
ATOM 749 C CA . VAL A 1 91 ? -14.522 4.357 2.838 1.00 93.31 91 VAL A CA 1
ATOM 750 C C . VAL A 1 91 ? -13.115 3.900 2.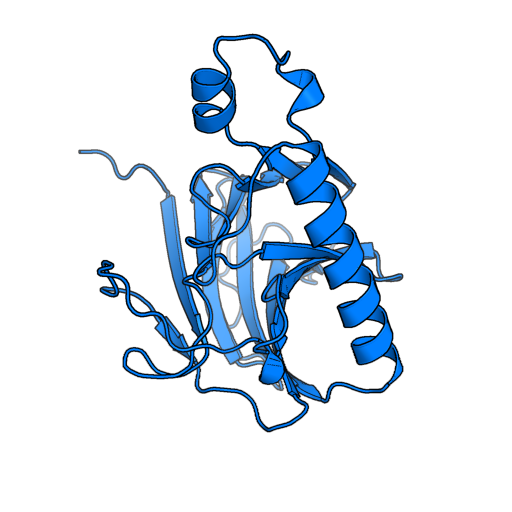485 1.00 93.31 91 VAL A C 1
ATOM 752 O O . VAL A 1 91 ? -12.406 3.383 3.347 1.00 93.31 91 VAL A O 1
ATOM 755 N N . CYS A 1 92 ? -12.707 4.083 1.229 1.00 94.75 92 CYS A N 1
ATOM 756 C CA . CYS A 1 92 ? -11.326 3.848 0.816 1.00 94.75 92 CYS A CA 1
ATOM 757 C C . CYS A 1 92 ? -10.431 4.914 1.459 1.00 94.75 92 CYS A C 1
ATOM 759 O O . CYS A 1 92 ? -10.605 6.110 1.218 1.00 94.75 92 CYS A O 1
ATOM 761 N N . ILE A 1 93 ? -9.492 4.483 2.297 1.00 95.50 93 ILE A N 1
ATOM 762 C CA . ILE A 1 93 ? -8.560 5.362 3.016 1.00 95.50 93 ILE A CA 1
ATOM 763 C C . ILE A 1 93 ? -7.180 5.387 2.365 1.00 95.50 93 ILE A C 1
ATOM 765 O O . ILE A 1 93 ? -6.452 6.371 2.528 1.00 95.50 93 ILE A O 1
ATOM 769 N N . PHE A 1 94 ? -6.821 4.332 1.629 1.00 96.50 94 PHE A N 1
ATOM 770 C CA . PHE A 1 94 ? -5.518 4.223 0.991 1.00 96.50 94 PHE A CA 1
ATOM 771 C C . PHE A 1 94 ? -5.506 3.207 -0.156 1.00 96.50 94 PHE A C 1
ATOM 773 O O . PHE A 1 94 ? -6.219 2.209 -0.076 1.00 96.50 94 PHE A O 1
ATOM 780 N N . LYS A 1 95 ? -4.658 3.421 -1.167 1.00 96.25 95 LYS A N 1
ATOM 781 C CA . LYS A 1 95 ? -4.417 2.460 -2.256 1.00 96.25 95 LYS A CA 1
ATOM 782 C C . LYS A 1 95 ? -2.945 2.083 -2.410 1.00 96.25 95 LYS A C 1
ATOM 784 O O . LYS A 1 95 ? -2.063 2.898 -2.145 1.00 96.25 95 LYS A O 1
ATOM 789 N N . ILE A 1 96 ? -2.685 0.867 -2.875 1.00 96.88 96 ILE A N 1
ATOM 790 C CA . ILE A 1 96 ? -1.380 0.442 -3.392 1.00 96.88 96 ILE A CA 1
ATOM 791 C C . ILE A 1 96 ? -1.593 0.022 -4.844 1.00 96.88 96 ILE A C 1
ATOM 793 O O . ILE A 1 96 ? -2.404 -0.860 -5.097 1.00 96.88 96 ILE A O 1
ATOM 797 N N . VAL A 1 97 ? -0.884 0.646 -5.777 1.00 96.19 97 VAL A N 1
ATOM 798 C CA . VAL A 1 97 ? -0.990 0.370 -7.214 1.00 96.19 97 VAL A CA 1
ATOM 799 C C . VAL A 1 97 ? 0.310 -0.259 -7.687 1.00 96.19 97 VAL A C 1
ATOM 801 O O . VAL A 1 97 ? 1.393 0.249 -7.393 1.00 96.19 97 VAL A O 1
ATOM 804 N N . ILE A 1 98 ? 0.212 -1.383 -8.387 1.00 97.00 98 ILE A N 1
ATOM 805 C CA . ILE A 1 98 ? 1.367 -2.144 -8.865 1.00 97.00 98 ILE A CA 1
ATOM 806 C C . ILE A 1 98 ? 1.152 -2.439 -10.354 1.00 97.00 98 ILE A C 1
ATOM 808 O O . ILE A 1 98 ? 0.438 -3.391 -10.686 1.00 97.00 98 ILE A O 1
ATOM 812 N N . PRO A 1 99 ? 1.733 -1.622 -11.248 1.00 96.69 99 PRO A N 1
ATOM 813 C CA . PRO A 1 99 ? 1.637 -1.836 -12.689 1.00 96.69 99 PRO A CA 1
ATOM 814 C C . PRO A 1 99 ? 2.391 -3.089 -13.141 1.00 96.69 99 PRO A C 1
ATOM 816 O O . PRO A 1 99 ? 3.444 -3.417 -12.584 1.00 96.69 99 PRO A O 1
ATOM 819 N N . GLU A 1 100 ? 1.904 -3.751 -14.196 1.00 96.50 100 GLU A N 1
ATOM 820 C CA . GLU A 1 100 ? 2.620 -4.856 -14.858 1.00 96.50 100 GLU A CA 1
ATOM 821 C C . GLU A 1 100 ? 4.045 -4.431 -15.240 1.00 96.50 100 GLU A C 1
ATOM 823 O O . GLU A 1 100 ? 5.020 -5.133 -14.946 1.00 96.50 100 GLU A O 1
ATOM 828 N N . SER A 1 101 ? 4.166 -3.222 -15.798 1.00 93.88 101 SER A N 1
ATOM 829 C CA . SER A 1 101 ? 5.415 -2.646 -16.299 1.00 93.88 101 SER A CA 1
ATOM 830 C C . SER A 1 101 ? 6.479 -2.450 -15.220 1.00 93.88 101 SER A C 1
ATOM 832 O O . SER A 1 101 ? 7.648 -2.250 -15.543 1.00 93.88 101 SER A O 1
ATOM 834 N N . GLU A 1 102 ? 6.112 -2.516 -13.938 1.00 93.44 102 GLU A N 1
ATOM 835 C CA . GLU A 1 102 ? 7.006 -2.329 -12.789 1.00 93.44 102 GLU A CA 1
ATOM 836 C C . GLU A 1 102 ? 7.433 -3.659 -12.149 1.00 93.44 102 GLU A C 1
ATOM 838 O O . GLU A 1 102 ? 8.332 -3.688 -11.305 1.00 93.44 102 GLU A O 1
ATOM 843 N N . LEU A 1 103 ? 6.856 -4.788 -12.581 1.00 94.56 103 LEU A N 1
ATOM 844 C CA . LEU A 1 103 ? 7.286 -6.107 -12.124 1.00 94.56 103 LEU A CA 1
ATOM 845 C C . LEU A 1 103 ? 8.690 -6.420 -12.651 1.00 94.56 103 LEU A C 1
ATOM 847 O O . LEU A 1 103 ? 9.013 -6.203 -13.825 1.00 94.56 103 LEU A O 1
ATOM 851 N N . ARG A 1 104 ? 9.539 -6.969 -11.783 1.00 92.69 104 ARG A N 1
ATOM 852 C CA . ARG A 1 104 ? 10.953 -7.249 -12.071 1.00 92.69 104 ARG A CA 1
ATOM 853 C C . ARG A 1 104 ? 11.392 -8.551 -11.431 1.00 92.69 104 ARG A C 1
ATOM 855 O O . ARG A 1 104 ? 10.814 -8.982 -10.437 1.00 92.69 104 ARG A O 1
ATOM 862 N N . GLU A 1 105 ? 12.444 -9.151 -11.965 1.00 92.12 105 GLU A N 1
ATOM 863 C CA . GLU A 1 105 ? 13.129 -10.231 -11.264 1.00 92.12 105 GLU A 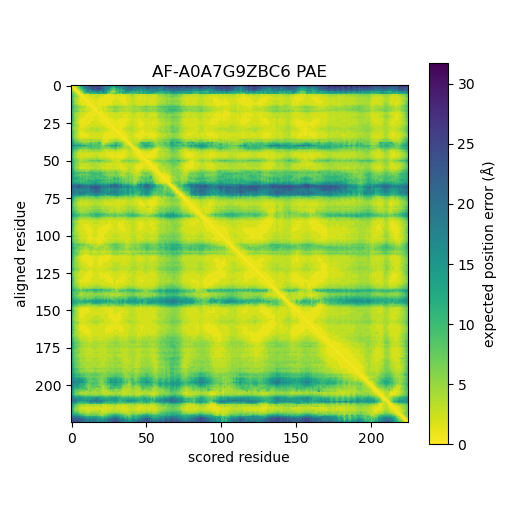CA 1
ATOM 864 C C . GLU A 1 105 ? 13.845 -9.670 -10.030 1.00 92.12 105 GLU A C 1
ATOM 866 O O . GLU A 1 105 ? 14.529 -8.645 -10.086 1.00 92.12 105 GLU A O 1
ATOM 871 N N . ILE A 1 106 ? 13.647 -10.322 -8.887 1.00 87.81 106 ILE A N 1
ATOM 872 C CA . ILE A 1 106 ? 14.229 -9.907 -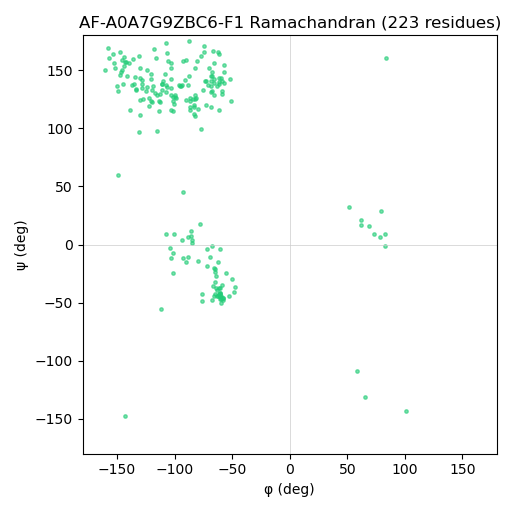7.611 1.00 87.81 106 ILE A CA 1
ATOM 873 C C . ILE A 1 106 ? 15.206 -10.992 -7.163 1.00 87.81 106 ILE A C 1
ATOM 875 O O . ILE A 1 106 ? 14.819 -11.992 -6.561 1.00 87.81 106 ILE A O 1
ATOM 879 N N . ASN A 1 107 ? 16.489 -10.759 -7.443 1.00 84.25 107 ASN A N 1
ATOM 880 C CA . ASN A 1 107 ? 17.587 -11.699 -7.196 1.00 84.25 107 ASN A CA 1
ATOM 881 C C . ASN A 1 107 ? 18.258 -11.476 -5.830 1.00 84.25 107 ASN A C 1
ATOM 883 O O . ASN A 1 107 ? 19.483 -11.441 -5.721 1.00 84.25 107 ASN A O 1
ATOM 887 N N . ILE A 1 108 ? 17.456 -11.299 -4.776 1.00 84.00 108 ILE A N 1
ATOM 888 C CA . ILE A 1 108 ? 17.947 -11.198 -3.394 1.00 84.00 108 ILE A CA 1
ATOM 889 C C . ILE A 1 108 ? 17.339 -12.294 -2.523 1.00 84.00 108 ILE A C 1
ATOM 891 O O . ILE A 1 108 ? 16.188 -12.687 -2.700 1.00 84.00 108 ILE A O 1
ATOM 895 N N . SER A 1 109 ? 18.108 -12.766 -1.541 1.00 84.00 109 SER A N 1
ATOM 896 C CA . SER A 1 109 ? 17.597 -13.709 -0.548 1.00 84.00 109 SER A CA 1
ATOM 897 C C . SER A 1 109 ? 16.647 -12.996 0.412 1.00 84.00 109 SER A C 1
ATOM 899 O O . SER A 1 109 ? 17.024 -12.052 1.113 1.00 84.00 109 SER A O 1
ATOM 901 N N . GLU A 1 110 ? 15.398 -13.448 0.464 1.00 84.81 110 GLU A N 1
ATOM 902 C CA . GLU A 1 110 ? 14.417 -12.930 1.401 1.00 84.81 110 GLU A CA 1
ATOM 903 C C . GLU A 1 110 ? 13.484 -14.015 1.937 1.00 84.81 110 GLU A C 1
ATOM 905 O O . GLU A 1 110 ? 13.289 -15.075 1.348 1.00 84.81 110 GLU A O 1
ATOM 910 N N . ARG A 1 111 ? 12.905 -13.746 3.109 1.00 86.94 111 ARG A N 1
ATOM 911 C CA . ARG A 1 111 ? 11.874 -14.606 3.690 1.00 86.94 111 ARG A CA 1
ATOM 912 C C . ARG A 1 111 ? 10.549 -14.371 2.978 1.00 86.94 111 ARG A C 1
ATOM 914 O O . ARG A 1 111 ? 9.848 -13.416 3.313 1.00 86.94 111 ARG A O 1
ATOM 921 N N . LEU A 1 112 ? 10.207 -15.251 2.045 1.00 91.94 112 LEU A N 1
ATOM 922 C CA . LEU A 1 112 ? 8.942 -15.231 1.297 1.00 91.94 112 LEU A CA 1
ATOM 923 C C . LEU A 1 112 ? 7.850 -16.104 1.929 1.00 91.94 112 LEU A C 1
ATOM 925 O O . LEU A 1 112 ? 6.745 -16.184 1.404 1.00 91.94 112 LEU A O 1
ATOM 929 N N . GLN A 1 113 ? 8.121 -16.703 3.096 1.00 91.12 113 GLN A N 1
ATOM 930 C CA . GLN A 1 113 ? 7.092 -17.413 3.854 1.00 91.12 113 GLN A CA 1
ATOM 931 C C . GLN A 1 113 ? 5.952 -16.457 4.222 1.00 91.12 113 GLN A C 1
ATOM 933 O O . GLN A 1 113 ? 6.199 -15.285 4.533 1.00 91.12 113 GLN A O 1
ATOM 938 N N . ASP A 1 114 ? 4.726 -16.977 4.196 1.00 93.38 114 ASP A N 1
ATOM 939 C CA . ASP A 1 114 ? 3.489 -16.267 4.544 1.00 93.38 114 ASP A CA 1
ATOM 940 C C . ASP A 1 114 ? 3.176 -15.050 3.651 1.00 93.38 114 ASP A C 1
ATOM 942 O O . ASP A 1 114 ? 2.367 -14.195 4.015 1.00 93.38 114 ASP A O 1
ATOM 946 N N . VAL A 1 115 ? 3.818 -14.951 2.481 1.00 96.81 115 VAL A N 1
ATOM 947 C CA . VAL A 1 115 ? 3.442 -13.989 1.440 1.00 96.81 115 VAL A CA 1
ATOM 948 C C . VAL A 1 115 ? 2.282 -14.568 0.642 1.00 96.81 115 VAL A C 1
ATOM 950 O O . VAL A 1 115 ? 2.367 -15.670 0.104 1.00 96.81 115 VAL A O 1
ATOM 953 N N . ASN A 1 116 ? 1.201 -13.802 0.554 1.00 97.81 116 ASN A N 1
ATOM 954 C CA . ASN A 1 116 ? 0.083 -14.110 -0.322 1.00 97.81 116 ASN A CA 1
ATOM 955 C C . ASN A 1 116 ? 0.412 -13.586 -1.719 1.00 97.81 116 ASN A C 1
ATOM 957 O O . ASN A 1 116 ? 0.731 -12.408 -1.882 1.00 97.81 116 ASN A O 1
ATOM 961 N N . TRP A 1 117 ? 0.353 -14.463 -2.714 1.00 97.94 117 TRP A N 1
ATOM 962 C CA . TRP A 1 117 ? 0.684 -14.126 -4.094 1.00 97.94 117 TRP A CA 1
ATOM 963 C C . TRP A 1 117 ? -0.586 -13.877 -4.895 1.00 97.94 117 TRP A C 1
ATOM 965 O O . TRP A 1 117 ? -1.495 -14.707 -4.898 1.00 97.94 117 TRP A O 1
ATOM 975 N N . ILE A 1 118 ? -0.629 -12.740 -5.581 1.00 98.12 118 ILE A N 1
ATOM 976 C CA . ILE A 1 118 ? -1.590 -12.471 -6.650 1.00 98.12 118 ILE A CA 1
ATOM 977 C C . ILE A 1 118 ? -0.844 -12.636 -7.973 1.00 98.12 118 ILE A C 1
ATOM 979 O O . ILE A 1 118 ? 0.325 -12.263 -8.079 1.00 98.12 118 ILE A O 1
ATOM 983 N N . ASN A 1 119 ? -1.516 -13.185 -8.982 1.00 97.94 119 ASN A N 1
ATOM 984 C CA . ASN A 1 119 ? -0.959 -13.279 -10.329 1.00 97.94 119 ASN A CA 1
ATOM 985 C C . ASN A 1 119 ? -0.568 -11.895 -10.871 1.00 97.94 119 ASN A C 1
ATOM 987 O O . ASN A 1 119 ? -1.113 -10.873 -10.456 1.00 97.94 119 ASN A O 1
ATOM 991 N N . ALA A 1 120 ? 0.384 -11.866 -11.804 1.00 98.00 120 ALA A N 1
ATOM 992 C CA . ALA A 1 120 ? 0.676 -10.641 -12.538 1.00 98.00 120 ALA A CA 1
ATOM 993 C C . ALA A 1 120 ? -0.594 -10.155 -13.270 1.00 98.00 120 ALA A C 1
ATOM 995 O O . ALA A 1 120 ? -1.324 -11.005 -13.792 1.00 98.00 120 ALA A O 1
ATOM 996 N N . PRO A 1 121 ? -0.855 -8.835 -13.304 1.00 97.69 121 PRO A N 1
ATOM 997 C CA . PRO A 1 121 ? -1.925 -8.280 -14.124 1.00 97.69 121 PRO A CA 1
ATOM 998 C C . PRO A 1 121 ? -1.603 -8.471 -15.613 1.00 97.69 121 PRO A C 1
ATOM 1000 O O . PRO A 1 121 ? -0.468 -8.806 -15.975 1.00 97.69 121 PRO A O 1
ATOM 1003 N N . ALA A 1 122 ? -2.593 -8.270 -16.481 1.00 97.88 122 ALA A N 1
ATOM 1004 C CA . ALA A 1 122 ? -2.366 -8.263 -17.919 1.00 97.88 122 ALA A CA 1
ATOM 1005 C C . ALA A 1 122 ? -1.390 -7.147 -18.340 1.00 97.88 122 ALA A C 1
ATOM 1007 O O . ALA A 1 122 ? -1.113 -6.203 -17.597 1.00 97.88 122 ALA A O 1
ATOM 1008 N N . ILE A 1 123 ? -0.868 -7.267 -19.563 1.00 95.94 123 ILE A N 1
ATOM 1009 C CA . ILE A 1 123 ? -0.086 -6.198 -20.195 1.00 95.94 123 ILE A CA 1
ATOM 1010 C C . ILE A 1 123 ? -0.946 -4.930 -20.236 1.00 95.94 123 ILE A C 1
ATOM 1012 O O . ILE A 1 123 ? -2.142 -5.010 -20.513 1.00 95.94 123 ILE A O 1
ATOM 1016 N N . ASP A 1 124 ? -0.325 -3.787 -19.942 1.00 95.75 124 ASP A N 1
ATOM 1017 C CA . ASP A 1 124 ? -0.973 -2.473 -19.832 1.00 95.75 124 ASP A CA 1
ATOM 1018 C C . ASP A 1 124 ? -2.041 -2.379 -18.723 1.00 95.75 124 ASP A C 1
ATOM 1020 O O . ASP A 1 124 ? -2.884 -1.484 -18.733 1.00 95.75 124 ASP A O 1
ATOM 1024 N N . SER A 1 125 ? -1.983 -3.264 -17.725 1.00 97.19 125 SER A N 1
ATOM 1025 C CA . SER A 1 125 ? -2.824 -3.219 -16.524 1.00 97.19 125 SER A CA 1
ATOM 1026 C C . SER A 1 125 ? -2.000 -3.046 -15.242 1.00 97.19 125 SER A C 1
ATOM 1028 O O . SER A 1 125 ? -0.774 -3.203 -15.205 1.00 97.19 125 SER A O 1
ATOM 1030 N N . ALA A 1 126 ? -2.692 -2.748 -14.146 1.00 97.38 126 ALA A N 1
ATOM 1031 C CA . ALA A 1 126 ? -2.155 -2.734 -12.793 1.00 97.38 126 ALA A CA 1
ATOM 1032 C C . ALA A 1 126 ? -3.042 -3.539 -11.841 1.00 97.38 126 ALA A C 1
ATOM 1034 O O . ALA A 1 126 ? -4.256 -3.612 -12.016 1.00 97.38 126 ALA A O 1
ATOM 1035 N N . ILE A 1 127 ? -2.442 -4.088 -10.782 1.00 97.94 127 ILE A N 1
ATOM 1036 C CA . ILE A 1 127 ? -3.210 -4.504 -9.606 1.00 97.94 127 ILE A CA 1
ATOM 1037 C C . ILE A 1 127 ? -3.351 -3.304 -8.674 1.00 97.94 127 ILE A C 1
ATOM 1039 O O . ILE A 1 127 ? -2.351 -2.743 -8.215 1.00 97.94 127 ILE A O 1
ATOM 1043 N N . GLU A 1 128 ? -4.593 -2.952 -8.351 1.00 96.94 128 GLU A N 1
ATOM 1044 C CA . GLU A 1 128 ? -4.920 -1.996 -7.300 1.00 96.94 128 GLU A CA 1
ATOM 1045 C C . GLU A 1 128 ? -5.365 -2.732 -6.040 1.00 96.94 128 GLU A C 1
ATOM 1047 O O . GLU A 1 128 ? -6.323 -3.506 -6.056 1.00 96.94 128 GLU A O 1
ATOM 1052 N N . ILE A 1 129 ? -4.681 -2.470 -4.929 1.00 97.88 129 ILE A N 1
ATOM 1053 C CA . ILE A 1 129 ? -5.057 -2.931 -3.596 1.00 97.88 129 ILE A CA 1
ATOM 1054 C C . ILE A 1 129 ? -5.679 -1.759 -2.848 1.00 97.88 129 ILE A C 1
ATOM 1056 O O . ILE A 1 129 ? -4.993 -0.795 -2.494 1.00 97.88 129 ILE A O 1
ATOM 1060 N N . ASP A 1 130 ? -6.958 -1.891 -2.526 1.00 96.44 130 ASP A N 1
ATOM 1061 C CA . ASP A 1 130 ? -7.725 -0.868 -1.840 1.00 96.44 130 ASP A CA 1
ATOM 1062 C C . ASP A 1 130 ? -7.877 -1.211 -0.361 1.00 96.44 130 ASP A C 1
ATOM 1064 O O . ASP A 1 130 ? -8.368 -2.280 0.021 1.00 96.44 130 ASP A O 1
ATOM 1068 N N . LEU A 1 131 ? -7.504 -0.257 0.487 1.00 97.25 131 LEU A N 1
ATOM 1069 C CA . LEU A 1 131 ? -7.683 -0.339 1.926 1.00 97.25 131 LEU A CA 1
ATOM 1070 C C . LEU A 1 131 ? -8.895 0.483 2.336 1.00 97.25 131 LEU A C 1
ATOM 1072 O O . LEU A 1 131 ? -8.910 1.712 2.227 1.00 97.25 131 LEU A O 1
ATOM 1076 N N . HIS A 1 132 ? -9.899 -0.214 2.848 1.00 95.75 132 HIS A N 1
ATOM 1077 C CA . HIS A 1 132 ? -11.161 0.357 3.277 1.00 95.75 132 HIS A CA 1
ATOM 1078 C C . HIS A 1 132 ? -11.299 0.322 4.795 1.00 95.75 132 HIS A C 1
ATOM 1080 O O . HIS A 1 132 ? -10.962 -0.672 5.437 1.00 95.75 132 HIS A O 1
ATOM 1086 N N . LEU A 1 133 ? -11.851 1.392 5.361 1.00 95.75 133 LEU A N 1
ATOM 1087 C CA . LEU A 1 133 ? -12.218 1.469 6.771 1.00 95.75 133 LEU A CA 1
ATOM 1088 C C . LEU A 1 133 ? -13.739 1.498 6.903 1.00 95.75 133 LEU A C 1
ATOM 1090 O O . LEU A 1 133 ? -14.417 2.246 6.197 1.00 95.75 133 LEU A O 1
ATOM 1094 N N . THR A 1 134 ? -14.280 0.678 7.796 1.00 95.44 134 THR A N 1
ATOM 1095 C CA . THR A 1 134 ? -15.713 0.677 8.128 1.00 95.44 134 THR A CA 1
ATOM 1096 C C . THR A 1 134 ? -16.002 1.591 9.311 1.00 95.44 134 THR A C 1
ATOM 1098 O O . THR A 1 134 ? -15.116 1.863 10.114 1.00 95.44 134 THR A O 1
ATOM 1101 N N . ALA A 1 135 ? -17.249 2.048 9.444 1.00 93.69 135 ALA A N 1
ATOM 1102 C CA . ALA A 1 135 ? -17.699 2.629 10.706 1.00 93.69 135 ALA A CA 1
ATOM 1103 C C . ALA A 1 135 ? -17.711 1.543 11.802 1.00 93.69 135 ALA A C 1
ATOM 1105 O O . ALA A 1 135 ? -17.861 0.363 11.459 1.00 93.69 135 ALA A O 1
ATOM 1106 N N . PRO A 1 136 ? -17.609 1.910 13.096 1.00 93.44 136 PRO A N 1
ATOM 1107 C CA . PRO A 1 136 ? -17.628 0.940 14.183 1.00 93.44 136 PRO A CA 1
ATOM 1108 C C . PRO A 1 136 ? -18.818 -0.022 14.085 1.00 93.44 136 PRO A C 1
ATOM 1110 O O . PRO A 1 136 ? -19.973 0.404 14.018 1.00 93.44 136 PRO A O 1
ATOM 1113 N N . ASN A 1 137 ? -18.538 -1.324 14.053 1.00 88.06 137 ASN A N 1
ATOM 1114 C CA . ASN A 1 137 ? -19.548 -2.363 13.892 1.00 88.06 137 ASN A CA 1
ATOM 1115 C C . ASN A 1 137 ? -19.124 -3.643 14.618 1.00 88.06 137 ASN A C 1
ATOM 1117 O O . ASN A 1 137 ? -18.012 -4.135 14.447 1.00 88.06 137 ASN A O 1
ATOM 1121 N N . SER A 1 138 ? -20.039 -4.223 15.396 1.00 82.31 138 SER A N 1
ATOM 1122 C CA . SER A 1 138 ? -19.802 -5.482 16.110 1.00 82.31 138 SER A CA 1
ATOM 1123 C C . SER A 1 138 ? -19.750 -6.703 15.191 1.00 82.31 138 SER A C 1
ATOM 1125 O O . SER A 1 138 ? -19.237 -7.748 15.590 1.00 82.31 138 SER A O 1
ATOM 1127 N N . LYS A 1 139 ? -20.278 -6.597 13.967 1.00 91.19 139 LYS A N 1
ATOM 1128 C CA . LYS A 1 139 ? -20.273 -7.680 12.981 1.00 91.19 139 LYS A CA 1
ATOM 1129 C C . LYS A 1 139 ? -19.098 -7.538 12.025 1.00 91.19 139 LYS A C 1
ATOM 1131 O O . LYS A 1 139 ? -18.840 -6.452 11.510 1.00 91.19 139 LYS A O 1
ATOM 1136 N N . THR A 1 140 ? -18.449 -8.662 11.734 1.00 91.00 140 THR A N 1
ATOM 1137 C CA . THR A 1 140 ? -17.423 -8.744 10.692 1.00 91.00 140 THR A CA 1
ATOM 1138 C C . THR A 1 140 ? -18.013 -8.335 9.337 1.00 91.00 140 THR A C 1
ATOM 1140 O O . THR A 1 140 ? -19.097 -8.812 8.983 1.00 91.00 140 THR A O 1
ATOM 1143 N N . PRO A 1 141 ? -17.334 -7.460 8.574 1.00 90.69 141 PRO A N 1
ATOM 1144 C CA . PRO A 1 141 ? -17.748 -7.099 7.227 1.00 90.69 141 PRO A CA 1
ATOM 1145 C C . PRO A 1 141 ? -17.856 -8.324 6.308 1.00 90.69 141 PRO A C 1
ATOM 1147 O O . PRO A 1 141 ? -17.095 -9.281 6.473 1.00 90.69 141 PRO A O 1
ATOM 1150 N N . PRO A 1 142 ? -18.769 -8.305 5.322 1.00 87.62 142 PRO A N 1
ATOM 1151 C CA . PRO A 1 142 ? -18.826 -9.355 4.315 1.00 87.62 142 PRO A CA 1
ATOM 1152 C C . PRO A 1 142 ? -17.521 -9.400 3.510 1.00 87.62 142 PRO A C 1
ATOM 1154 O O . PRO A 1 142 ? -16.932 -8.365 3.203 1.00 87.62 142 PRO A O 1
ATOM 1157 N N . THR A 1 143 ? -17.088 -10.607 3.146 1.00 86.50 143 THR A N 1
ATOM 1158 C CA . THR A 1 143 ? -15.871 -10.842 2.349 1.00 86.50 143 THR A CA 1
ATOM 1159 C C . THR A 1 143 ? -16.143 -10.923 0.845 1.00 86.50 143 THR A C 1
ATOM 1161 O O . THR A 1 143 ? -15.214 -10.891 0.049 1.00 86.50 143 THR A O 1
ATOM 1164 N N . SER A 1 144 ? -17.406 -11.016 0.421 1.00 84.06 144 SER A N 1
ATOM 1165 C CA . SER A 1 144 ? -17.768 -10.959 -1.000 1.00 84.06 144 SER A CA 1
ATOM 1166 C C . SER A 1 144 ? -17.835 -9.504 -1.463 1.00 84.06 144 SER A C 1
ATOM 1168 O O . SER A 1 144 ? -18.532 -8.697 -0.846 1.00 84.06 144 SER A O 1
ATOM 1170 N N . CYS A 1 145 ? -17.108 -9.158 -2.528 1.00 78.00 145 CYS A N 1
ATOM 1171 C CA . CYS A 1 145 ? -16.979 -7.772 -2.974 1.00 78.00 145 CYS A CA 1
ATOM 1172 C C . CYS A 1 145 ? -16.784 -7.659 -4.494 1.00 78.00 145 CYS A C 1
ATOM 1174 O O . CYS A 1 145 ? -15.788 -7.121 -4.924 1.00 78.00 145 CYS A O 1
ATOM 1176 N N . VAL A 1 146 ? -17.702 -8.132 -5.340 1.00 77.88 146 VAL A N 1
ATOM 1177 C CA . VAL A 1 146 ? -17.550 -8.012 -6.813 1.00 77.88 146 VAL A CA 1
ATOM 1178 C C . VAL A 1 146 ? -17.530 -6.529 -7.246 1.00 77.88 146 VAL A C 1
ATOM 1180 O O . VAL A 1 146 ? -18.353 -5.761 -6.740 1.00 77.88 146 VAL A O 1
ATOM 1183 N N . PRO A 1 147 ? -16.639 -6.092 -8.164 1.00 87.31 147 PRO A N 1
ATOM 1184 C CA . PRO A 1 147 ? -15.656 -6.868 -8.946 1.00 87.31 147 PRO A CA 1
ATOM 1185 C C . PRO A 1 147 ? -14.314 -7.135 -8.242 1.00 87.31 147 PRO A C 1
ATOM 1187 O O . PRO A 1 147 ? -13.414 -7.715 -8.833 1.00 87.31 147 PRO A O 1
ATOM 1190 N N . HIS A 1 148 ? -14.171 -6.727 -6.988 1.00 93.00 148 HIS A N 1
ATOM 1191 C CA . HIS A 1 148 ? -12.970 -6.915 -6.190 1.00 93.00 148 HIS A CA 1
ATOM 1192 C C . HIS A 1 148 ? -12.865 -8.326 -5.591 1.00 93.00 148 HIS A C 1
ATOM 1194 O O . HIS A 1 148 ? -13.836 -9.045 -5.332 1.00 93.00 148 HIS A O 1
ATOM 1200 N N . HIS A 1 149 ? -11.631 -8.686 -5.276 1.00 95.75 149 HIS A N 1
ATOM 1201 C CA . HIS A 1 149 ? -11.260 -9.894 -4.568 1.00 95.75 149 HIS A CA 1
ATOM 1202 C C . HIS A 1 149 ? -10.816 -9.536 -3.151 1.00 95.75 149 HIS A C 1
ATOM 1204 O O . HIS A 1 149 ? -10.009 -8.632 -2.938 1.00 95.75 149 HIS A O 1
ATOM 1210 N N . HIS A 1 150 ? -11.346 -10.243 -2.159 1.00 97.12 150 HIS A N 1
ATOM 1211 C CA . HIS A 1 150 ? -10.988 -10.030 -0.759 1.00 97.12 150 HIS A CA 1
ATOM 1212 C C . HIS A 1 150 ? -9.596 -10.576 -0.435 1.00 97.12 150 HIS A C 1
ATOM 1214 O O . HIS A 1 150 ? -9.213 -11.639 -0.917 1.00 97.12 150 HIS A O 1
ATOM 1220 N N . LEU A 1 151 ? -8.850 -9.834 0.389 1.00 96.88 151 LEU A N 1
ATOM 1221 C CA . LEU A 1 151 ? -7.532 -10.230 0.890 1.00 96.88 151 LEU A CA 1
ATOM 1222 C C . LEU A 1 151 ? -7.566 -10.512 2.385 1.00 96.88 151 LEU A C 1
ATOM 1224 O O . LEU A 1 151 ? -7.159 -11.576 2.842 1.00 96.88 151 LEU A O 1
ATOM 1228 N N . PHE A 1 152 ? -8.024 -9.532 3.163 1.00 97.25 152 PHE A N 1
ATOM 1229 C CA . PHE A 1 152 ? -8.032 -9.628 4.614 1.00 97.25 152 PHE A CA 1
ATOM 1230 C C . PHE A 1 152 ? -9.065 -8.698 5.244 1.00 97.25 152 PHE A C 1
ATOM 1232 O O . PHE A 1 152 ? -9.508 -7.708 4.660 1.00 97.25 152 PHE A O 1
ATOM 1239 N N . THR A 1 153 ? -9.406 -9.013 6.490 1.00 97.19 153 THR A N 1
ATOM 1240 C CA . THR A 1 153 ? -10.271 -8.203 7.347 1.00 97.19 153 THR A CA 1
ATOM 1241 C C . THR A 1 153 ? -9.688 -8.201 8.753 1.00 97.19 153 THR A C 1
ATOM 1243 O O . THR A 1 153 ? -9.607 -9.251 9.388 1.00 97.19 153 THR A O 1
ATOM 1246 N N . PHE A 1 154 ? -9.265 -7.034 9.234 1.00 97.25 154 PHE A N 1
ATOM 1247 C CA . PHE A 1 154 ? -8.654 -6.859 10.550 1.00 97.25 154 PHE A CA 1
ATOM 1248 C C . PHE A 1 154 ? -9.554 -6.012 11.454 1.00 97.25 154 PHE A C 1
ATOM 1250 O O . PHE A 1 154 ? -9.877 -4.883 11.078 1.00 97.25 154 PHE A O 1
ATOM 1257 N N . PRO A 1 155 ? -9.953 -6.515 12.637 1.00 96.62 155 PRO A N 1
ATOM 1258 C CA . PRO A 1 155 ? -10.653 -5.699 13.618 1.00 96.62 155 PRO A CA 1
ATOM 1259 C C . PRO A 1 155 ? -9.688 -4.708 14.278 1.00 96.62 155 PRO A C 1
ATOM 1261 O O . PRO A 1 155 ? -8.544 -5.051 14.597 1.00 96.62 155 PRO A O 1
ATOM 1264 N N . LEU A 1 156 ? -10.172 -3.492 14.512 1.00 96.19 156 LEU A N 1
ATOM 1265 C CA . LEU A 1 156 ? -9.488 -2.444 15.265 1.00 96.19 156 LEU A CA 1
ATOM 1266 C C . LEU A 1 156 ? -10.084 -2.334 16.680 1.00 96.19 156 LEU A C 1
ATOM 1268 O O . LEU A 1 156 ? -11.236 -2.692 16.918 1.00 96.19 156 LEU A O 1
ATOM 1272 N N . GLU A 1 157 ? -9.310 -1.818 17.639 1.00 95.56 157 GLU A N 1
ATOM 1273 C CA . GLU A 1 157 ? -9.752 -1.710 19.047 1.00 95.56 157 GLU A CA 1
ATOM 1274 C C . GLU A 1 157 ? -10.926 -0.738 19.265 1.00 95.56 157 GLU A C 1
ATOM 1276 O O . GLU A 1 157 ? -11.648 -0.862 20.250 1.00 95.56 157 GLU A O 1
ATOM 1281 N N . ASN A 1 158 ? -11.160 0.192 18.337 1.00 94.31 158 ASN A N 1
ATOM 1282 C CA . ASN A 1 158 ? -12.294 1.123 18.359 1.00 94.31 158 ASN A CA 1
ATOM 1283 C C . ASN A 1 158 ? -13.578 0.540 17.727 1.00 94.31 158 ASN A C 1
ATOM 1285 O O . ASN A 1 158 ? -14.561 1.259 17.550 1.00 94.31 158 ASN A O 1
ATOM 1289 N N . GLY A 1 159 ? -13.578 -0.750 17.373 1.00 94.81 159 GLY A N 1
ATOM 1290 C CA . GLY A 1 159 ? -14.714 -1.441 16.762 1.00 94.81 159 GLY A CA 1
ATOM 1291 C C . GLY A 1 159 ? -14.843 -1.245 15.250 1.00 94.81 159 GLY A C 1
ATOM 1292 O O . GLY A 1 159 ? -15.758 -1.809 14.650 1.00 94.81 159 GLY A O 1
ATOM 1293 N N . GLU A 1 160 ? -13.964 -0.465 14.621 1.00 95.69 160 GLU A N 1
ATOM 1294 C CA . GLU A 1 160 ? -13.860 -0.397 13.162 1.00 95.69 160 GLU A CA 1
ATOM 1295 C C . GLU A 1 160 ? -13.181 -1.656 12.602 1.00 95.69 160 GLU A C 1
ATOM 1297 O O . GLU A 1 160 ? -12.523 -2.425 13.307 1.00 95.69 160 GLU A O 1
ATOM 1302 N N . TRP A 1 161 ? -13.304 -1.835 11.290 1.00 96.94 161 TRP A N 1
ATOM 1303 C CA . TRP A 1 161 ? -12.612 -2.882 10.544 1.00 96.94 161 TRP A CA 1
ATOM 1304 C C . TRP A 1 161 ? -11.820 -2.282 9.397 1.00 96.94 161 TRP A C 1
ATOM 1306 O O . TRP A 1 161 ? -12.379 -1.521 8.602 1.00 96.94 161 TRP A O 1
ATOM 1316 N N . LEU A 1 162 ? -10.560 -2.696 9.282 1.00 97.44 162 LEU A N 1
ATOM 1317 C CA . LEU A 1 162 ? -9.767 -2.527 8.075 1.00 97.44 162 LEU A CA 1
ATOM 1318 C C . LEU A 1 162 ? -10.034 -3.705 7.138 1.00 97.44 162 LEU A C 1
ATOM 1320 O O . LEU A 1 162 ? -9.861 -4.862 7.525 1.00 97.44 162 LEU A O 1
ATOM 1324 N N . VAL A 1 163 ? -10.410 -3.412 5.901 1.00 97.25 163 VAL A N 1
ATOM 1325 C CA . VAL A 1 163 ? -10.651 -4.409 4.857 1.00 97.25 163 VAL A CA 1
ATOM 1326 C C . VAL A 1 163 ? -9.710 -4.136 3.692 1.00 97.25 163 VAL A C 1
ATOM 1328 O O . VAL A 1 163 ? -9.697 -3.030 3.157 1.00 97.25 163 VAL A O 1
ATOM 1331 N N . GLY A 1 164 ? -8.921 -5.141 3.320 1.00 97.62 164 GLY A N 1
ATOM 1332 C CA . GLY A 1 164 ? -8.104 -5.124 2.113 1.00 97.62 164 GLY A CA 1
ATOM 1333 C C . GLY A 1 164 ? -8.797 -5.896 1.001 1.00 97.62 164 GLY A C 1
ATOM 1334 O O . GLY A 1 164 ? -9.167 -7.058 1.194 1.00 97.62 164 GLY A O 1
ATOM 1335 N N . VAL A 1 165 ? -8.955 -5.263 -0.154 1.00 97.69 165 VAL A N 1
ATOM 1336 C CA . VAL A 1 165 ? -9.440 -5.898 -1.385 1.00 97.69 165 VAL A CA 1
ATOM 1337 C C . VAL A 1 165 ? -8.512 -5.542 -2.539 1.00 97.69 165 VAL A C 1
ATOM 1339 O O . VAL A 1 165 ? -7.751 -4.585 -2.427 1.00 97.69 165 VAL A O 1
ATOM 1342 N N . TYR A 1 166 ? -8.564 -6.284 -3.638 1.00 97.88 166 TYR A N 1
ATOM 1343 C CA . TYR A 1 166 ? -7.863 -5.909 -4.862 1.00 97.88 166 TYR A CA 1
ATOM 1344 C C . TYR A 1 166 ? -8.717 -6.105 -6.107 1.00 97.88 166 TYR A C 1
ATOM 1346 O O . TYR A 1 166 ? -9.675 -6.877 -6.097 1.00 97.88 166 TYR A O 1
ATOM 1354 N N . HIS A 1 167 ? -8.347 -5.416 -7.174 1.00 97.00 167 HIS A N 1
ATOM 1355 C CA . HIS A 1 167 ? -8.852 -5.636 -8.523 1.00 97.00 167 HIS A CA 1
ATOM 1356 C C . HIS A 1 167 ? -7.746 -5.326 -9.534 1.00 97.00 167 HIS A C 1
ATOM 1358 O O . HIS A 1 167 ? -6.716 -4.748 -9.182 1.00 97.00 167 HIS A O 1
ATOM 1364 N N . GLU A 1 168 ? -7.951 -5.763 -10.769 1.00 97.00 168 GLU A N 1
ATOM 1365 C CA . GLU A 1 168 ? -7.117 -5.366 -11.897 1.00 97.00 168 GLU A CA 1
ATOM 1366 C C . GLU A 1 168 ? -7.778 -4.189 -12.613 1.00 97.00 168 GLU A C 1
ATOM 1368 O O . GLU A 1 168 ? -8.990 -4.210 -12.829 1.00 97.00 168 GLU A O 1
ATOM 1373 N N . GLU A 1 169 ? -6.980 -3.188 -12.973 1.00 95.00 169 GLU A N 1
ATOM 1374 C CA . GLU A 1 169 ? -7.423 -1.995 -13.691 1.00 95.00 169 GLU A CA 1
ATOM 1375 C C . GLU A 1 169 ? -6.535 -1.767 -14.917 1.00 95.00 169 GLU A C 1
ATOM 1377 O O . GLU A 1 169 ? -5.311 -1.905 -14.846 1.00 95.00 169 GLU A O 1
ATOM 1382 N N . VAL A 1 170 ? -7.152 -1.399 -16.041 1.00 96.38 170 VAL A N 1
ATOM 1383 C CA . VAL A 1 170 ? -6.429 -1.063 -17.274 1.00 96.38 170 VAL A CA 1
ATOM 1384 C C . VAL A 1 170 ? -5.799 0.322 -17.137 1.00 96.38 170 VAL A C 1
ATOM 1386 O O . VAL A 1 170 ? -6.445 1.295 -16.740 1.00 96.38 170 VAL A O 1
ATOM 1389 N N . ILE A 1 171 ? -4.530 0.437 -17.509 1.00 94.06 171 ILE A N 1
ATOM 1390 C CA . ILE A 1 171 ? -3.799 1.699 -17.504 1.00 94.06 171 ILE A CA 1
ATOM 1391 C C . ILE A 1 171 ? -4.142 2.457 -18.785 1.00 94.06 171 ILE A C 1
ATOM 1393 O O . ILE A 1 171 ? -3.757 2.077 -19.887 1.00 94.06 171 ILE A O 1
ATOM 1397 N N . ASN A 1 172 ? -4.877 3.556 -18.638 1.00 92.88 172 ASN A N 1
ATOM 1398 C CA . ASN A 1 172 ? -5.129 4.493 -19.729 1.00 92.88 172 ASN A CA 1
ATOM 1399 C C . ASN A 1 172 ? -4.014 5.557 -19.828 1.00 92.88 172 ASN A C 1
ATOM 1401 O O . ASN A 1 172 ? -3.123 5.633 -18.980 1.00 92.88 172 ASN A O 1
ATOM 1405 N N . GLU A 1 173 ? -4.077 6.412 -20.852 1.00 91.69 173 GLU A N 1
ATOM 1406 C CA . GLU A 1 173 ? -3.075 7.464 -21.090 1.00 91.69 173 GLU A CA 1
ATOM 1407 C C . GLU A 1 173 ? -2.935 8.458 -19.923 1.00 91.69 173 GLU A C 1
ATOM 1409 O O . GLU A 1 173 ? -1.832 8.932 -19.642 1.00 91.69 173 GLU A O 1
ATOM 1414 N N . GLU A 1 174 ? -4.034 8.768 -19.226 1.00 88.88 174 GLU A N 1
ATOM 1415 C CA . GLU A 1 174 ? -4.027 9.663 -18.063 1.00 88.88 174 GLU A CA 1
ATOM 1416 C C . GLU A 1 174 ? -3.280 9.021 -16.889 1.00 88.88 174 GLU A 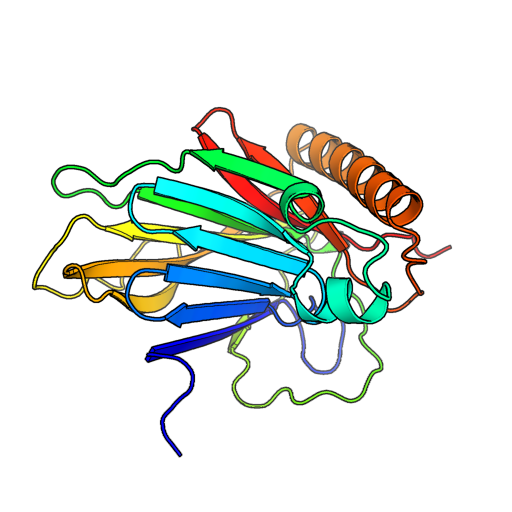C 1
ATOM 1418 O O . GLU A 1 174 ? -2.383 9.640 -16.309 1.00 88.88 174 GLU A O 1
ATOM 1423 N N . ASN A 1 175 ? -3.594 7.757 -16.592 1.00 87.94 175 ASN A N 1
ATOM 1424 C CA . ASN A 1 175 ? -2.915 6.969 -15.573 1.00 87.94 175 ASN A CA 1
ATOM 1425 C C . ASN A 1 175 ? -1.422 6.853 -15.903 1.00 87.94 175 ASN A C 1
ATOM 1427 O O . ASN A 1 175 ? -0.595 7.133 -15.042 1.00 87.94 175 ASN A O 1
ATOM 1431 N N . ASP A 1 176 ? -1.057 6.533 -17.146 1.00 88.94 176 ASP A N 1
ATOM 1432 C CA . ASP A 1 176 ? 0.342 6.435 -17.581 1.00 88.94 176 ASP A CA 1
ATOM 1433 C C . ASP A 1 176 ? 1.117 7.758 -17.451 1.00 88.94 176 ASP A C 1
ATOM 1435 O O . ASP A 1 176 ? 2.254 7.793 -16.963 1.00 88.94 176 ASP A O 1
ATOM 1439 N N . ALA A 1 177 ? 0.508 8.882 -17.838 1.00 90.06 177 ALA A N 1
ATOM 1440 C CA . ALA A 1 177 ? 1.107 10.200 -17.641 1.00 90.06 177 ALA A CA 1
ATOM 1441 C C . ALA A 1 177 ? 1.343 10.501 -16.150 1.00 90.06 177 ALA A C 1
ATOM 1443 O O . ALA A 1 177 ? 2.410 11.001 -15.773 1.00 90.06 177 ALA A O 1
ATOM 1444 N N . GLU A 1 178 ? 0.383 10.149 -15.294 1.00 87.75 178 GLU A N 1
ATOM 1445 C CA . GLU A 1 178 ? 0.505 10.287 -13.846 1.00 87.75 178 GLU A CA 1
ATOM 1446 C C . GLU A 1 178 ? 1.613 9.384 -13.280 1.00 87.75 178 GLU A C 1
ATOM 1448 O O . GLU A 1 178 ? 2.442 9.855 -12.498 1.00 87.75 178 GLU A O 1
ATOM 1453 N N . MET A 1 179 ? 1.723 8.128 -13.726 1.00 86.62 179 MET A N 1
ATOM 1454 C CA . MET A 1 179 ? 2.805 7.222 -13.317 1.00 86.62 179 MET A CA 1
ATOM 1455 C C . MET A 1 179 ? 4.185 7.796 -13.648 1.00 86.62 179 MET A C 1
ATOM 1457 O O . MET A 1 179 ? 5.076 7.812 -12.794 1.00 86.62 179 MET A O 1
ATOM 1461 N N . ARG A 1 180 ? 4.366 8.330 -14.863 1.00 89.56 180 ARG A N 1
ATOM 1462 C CA . ARG A 1 180 ? 5.624 8.973 -15.275 1.00 89.56 180 ARG A CA 1
ATOM 1463 C C . ARG A 1 180 ? 5.952 10.187 -14.409 1.00 89.56 180 ARG A C 1
ATOM 1465 O O . ARG A 1 180 ? 7.092 10.342 -13.964 1.00 89.56 180 ARG A O 1
ATOM 1472 N N . ARG A 1 181 ? 4.954 11.020 -14.099 1.00 90.25 181 ARG A N 1
ATOM 1473 C CA . ARG A 1 181 ? 5.113 12.166 -13.191 1.00 90.25 181 ARG A CA 1
ATOM 1474 C C . ARG A 1 181 ? 5.535 11.716 -11.789 1.00 90.25 181 ARG A C 1
ATOM 1476 O O . ARG A 1 181 ? 6.451 12.297 -11.202 1.00 90.25 181 ARG A O 1
ATOM 1483 N N . LEU A 1 182 ? 4.899 10.671 -11.264 1.00 88.00 182 LEU A N 1
ATOM 1484 C CA . LEU A 1 182 ? 5.200 10.099 -9.951 1.00 88.00 182 LEU A CA 1
ATOM 1485 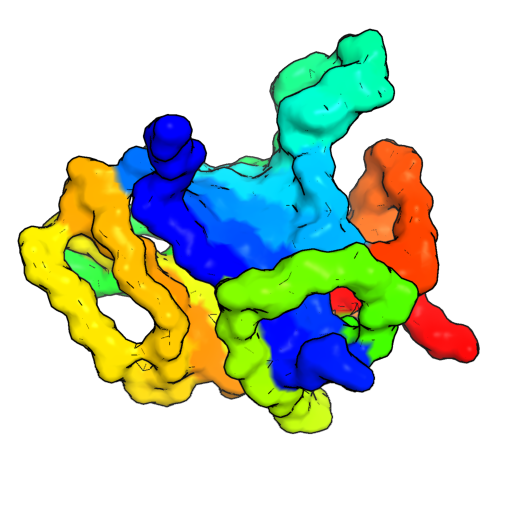C C . LEU A 1 182 ? 6.590 9.460 -9.905 1.00 88.00 182 LEU A C 1
ATOM 1487 O O . LEU A 1 182 ? 7.274 9.599 -8.891 1.00 88.00 182 LEU A O 1
ATOM 1491 N N . ARG A 1 183 ? 7.048 8.838 -11.000 1.00 86.81 183 ARG A N 1
ATOM 1492 C CA . ARG A 1 183 ? 8.408 8.289 -11.131 1.00 86.81 183 ARG A CA 1
ATOM 1493 C C . ARG A 1 183 ? 9.454 9.382 -10.964 1.00 86.81 183 ARG A C 1
ATOM 1495 O O . ARG A 1 183 ? 10.342 9.251 -10.122 1.00 86.81 183 ARG A O 1
ATOM 1502 N N . ILE A 1 184 ? 9.299 10.487 -11.692 1.00 87.00 184 ILE A N 1
ATOM 1503 C CA . ILE A 1 184 ? 10.189 11.654 -11.592 1.00 87.00 184 ILE A CA 1
ATOM 1504 C C . ILE A 1 184 ? 10.157 12.233 -10.169 1.00 87.00 184 ILE A C 1
ATOM 1506 O O . ILE A 1 184 ? 11.201 12.511 -9.578 1.00 87.00 184 ILE A O 1
ATOM 1510 N N . GLY A 1 185 ? 8.965 12.377 -9.580 1.00 86.06 185 GLY A N 1
ATOM 1511 C CA . GLY A 1 185 ? 8.807 12.856 -8.204 1.00 86.06 185 GLY A CA 1
ATOM 1512 C C . GLY A 1 185 ? 9.514 11.967 -7.177 1.00 86.06 185 GLY A C 1
ATOM 1513 O O . GLY A 1 185 ? 10.219 12.471 -6.301 1.00 86.06 185 GLY A O 1
ATOM 1514 N N . ALA A 1 186 ? 9.383 10.647 -7.312 1.00 83.19 186 ALA A N 1
ATOM 1515 C CA . ALA A 1 186 ? 10.035 9.678 -6.443 1.00 83.19 186 ALA A CA 1
ATOM 1516 C C . ALA A 1 186 ? 11.565 9.713 -6.593 1.00 83.19 186 ALA A C 1
ATOM 1518 O O . ALA A 1 186 ? 12.271 9.752 -5.588 1.00 83.19 186 ALA A O 1
ATOM 1519 N N . GLN A 1 187 ? 12.091 9.771 -7.820 1.00 82.75 187 GLN A N 1
ATOM 1520 C CA . GLN A 1 187 ? 13.531 9.924 -8.068 1.00 82.75 187 GLN A CA 1
ATOM 1521 C C . GLN A 1 187 ? 14.087 11.202 -7.419 1.00 82.75 187 GLN A C 1
ATOM 1523 O O . GLN A 1 187 ? 15.105 11.153 -6.725 1.00 82.75 187 GLN A O 1
ATOM 1528 N N . ASN A 1 188 ? 13.387 12.330 -7.582 1.00 84.69 188 ASN A N 1
ATOM 1529 C CA . ASN A 1 188 ? 13.774 13.609 -6.987 1.00 84.69 188 ASN A CA 1
ATOM 1530 C C . ASN A 1 188 ? 13.776 13.551 -5.457 1.00 84.69 188 ASN A C 1
ATOM 1532 O O . ASN A 1 188 ? 14.729 14.015 -4.830 1.00 84.69 188 ASN A O 1
ATOM 1536 N N . LEU A 1 189 ? 12.746 12.946 -4.857 1.00 81.88 189 LEU A N 1
ATOM 1537 C CA . LEU A 1 189 ? 12.678 12.753 -3.411 1.00 81.88 189 LEU A CA 1
ATOM 1538 C C . LEU A 1 189 ? 13.880 11.948 -2.913 1.00 81.88 189 LEU A C 1
ATOM 1540 O O . LEU A 1 189 ? 14.534 12.372 -1.967 1.00 81.88 189 LEU A O 1
ATOM 1544 N N . TYR A 1 190 ? 14.200 10.827 -3.568 1.00 77.62 190 TYR A N 1
ATOM 1545 C CA . TYR A 1 190 ? 15.329 9.964 -3.204 1.00 77.62 190 TYR A CA 1
ATOM 1546 C C . TYR A 1 190 ? 16.667 10.702 -3.285 1.00 77.62 190 TYR A C 1
ATOM 1548 O O . TYR A 1 190 ? 17.480 10.614 -2.362 1.00 77.62 190 TYR A O 1
ATOM 1556 N N . HIS A 1 191 ? 16.857 11.496 -4.340 1.00 81.06 191 HIS A N 1
ATOM 1557 C CA . HIS A 1 191 ? 18.032 12.346 -4.485 1.00 81.06 191 HIS A CA 1
ATOM 1558 C C . HIS A 1 191 ? 18.145 13.370 -3.344 1.00 81.06 191 HIS A C 1
ATOM 1560 O O . HIS A 1 191 ? 19.204 13.485 -2.728 1.00 81.06 191 HIS A O 1
ATOM 1566 N N . GLN A 1 192 ? 17.050 14.064 -3.012 1.00 80.38 192 GLN A N 1
ATOM 1567 C CA . GLN A 1 192 ? 17.015 15.066 -1.937 1.00 80.38 192 GLN A CA 1
ATOM 1568 C C . GLN A 1 192 ? 17.349 14.477 -0.563 1.00 80.38 192 GLN A C 1
ATOM 1570 O O . GLN A 1 192 ? 18.020 15.123 0.239 1.00 80.38 192 GLN A O 1
ATOM 1575 N N . ILE A 1 193 ? 16.905 13.249 -0.293 1.00 74.69 193 ILE A N 1
ATOM 1576 C CA . ILE A 1 193 ? 17.154 12.562 0.983 1.00 74.69 193 ILE A CA 1
ATOM 1577 C C . ILE A 1 193 ? 18.461 11.758 1.002 1.00 74.69 193 ILE A C 1
ATOM 1579 O O . ILE A 1 193 ? 18.721 11.028 1.959 1.00 74.69 193 ILE A O 1
ATOM 1583 N N . GLY A 1 194 ? 19.281 11.871 -0.047 1.00 75.69 194 GLY A N 1
ATOM 1584 C CA . GLY A 1 194 ? 20.580 11.208 -0.142 1.00 75.69 194 GLY A CA 1
ATOM 1585 C C . GLY A 1 194 ? 20.506 9.684 -0.278 1.00 75.69 194 GLY A C 1
ATOM 1586 O O . GLY A 1 194 ? 21.517 9.010 -0.076 1.00 75.69 194 GLY A O 1
ATOM 1587 N N . ILE A 1 195 ? 19.341 9.123 -0.619 1.00 73.88 195 ILE A N 1
ATOM 1588 C CA . ILE A 1 195 ? 19.210 7.695 -0.914 1.00 73.88 195 ILE A CA 1
ATOM 1589 C C . ILE A 1 195 ? 19.542 7.495 -2.390 1.00 73.88 195 ILE A C 1
ATOM 1591 O O . ILE A 1 195 ? 18.827 7.969 -3.269 1.00 73.88 195 ILE A O 1
ATOM 1595 N N . LYS A 1 196 ? 20.624 6.763 -2.668 1.00 73.62 196 LYS A N 1
ATOM 1596 C CA . LYS A 1 196 ? 20.961 6.317 -4.024 1.00 73.62 196 LYS A CA 1
ATOM 1597 C C . LYS A 1 196 ? 20.173 5.037 -4.323 1.00 73.62 196 LYS A C 1
ATOM 1599 O O . LYS A 1 196 ? 20.434 4.025 -3.671 1.00 73.62 196 LYS A O 1
ATOM 1604 N N . PRO A 1 197 ? 19.199 5.052 -5.248 1.00 68.69 197 PRO A N 1
ATOM 1605 C CA . PRO A 1 197 ? 18.538 3.823 -5.646 1.00 68.69 197 PRO A CA 1
ATOM 1606 C C . PRO A 1 197 ? 19.555 2.910 -6.351 1.00 68.69 197 PRO A C 1
ATOM 1608 O O . PRO A 1 197 ? 20.437 3.369 -7.068 1.00 68.69 197 PRO A O 1
ATOM 1611 N N . GLU A 1 198 ? 19.450 1.609 -6.111 1.00 70.31 198 GLU A N 1
ATOM 1612 C CA . GLU A 1 198 ? 20.276 0.569 -6.732 1.00 70.31 198 GLU A CA 1
ATOM 1613 C C . GLU A 1 198 ? 19.395 -0.165 -7.750 1.00 70.31 198 GLU A C 1
ATOM 1615 O O . GLU A 1 198 ? 18.171 -0.054 -7.673 1.00 70.31 198 GLU A O 1
ATOM 1620 N N . LEU A 1 199 ? 19.973 -0.951 -8.667 1.00 61.06 199 LEU A N 1
ATOM 1621 C CA . LEU A 1 199 ? 19.211 -1.691 -9.694 1.00 61.06 199 LEU A CA 1
ATOM 1622 C C . LEU A 1 199 ? 18.111 -2.607 -9.099 1.00 61.06 199 LEU A C 1
ATOM 1624 O O . LEU A 1 199 ? 17.105 -2.905 -9.740 1.00 61.06 199 LEU A O 1
ATOM 1628 N N . GLY A 1 200 ? 18.265 -3.026 -7.840 1.00 65.94 200 GLY A N 1
ATOM 1629 C CA . GLY A 1 200 ? 17.258 -3.790 -7.103 1.00 65.94 200 GLY A CA 1
ATOM 1630 C C . GLY A 1 200 ? 16.250 -2.947 -6.318 1.00 65.94 200 GLY A C 1
ATOM 1631 O O . GLY A 1 200 ? 15.228 -3.480 -5.900 1.00 65.94 200 GLY A O 1
ATOM 1632 N N . HIS A 1 201 ? 16.492 -1.655 -6.089 1.00 73.12 201 HIS A N 1
ATOM 1633 C CA . HIS A 1 201 ? 15.593 -0.839 -5.278 1.00 73.12 201 HIS A CA 1
ATOM 1634 C C . HIS A 1 201 ? 14.255 -0.618 -5.991 1.00 73.12 201 HIS A C 1
ATOM 1636 O O . HIS A 1 201 ? 14.176 -0.407 -7.203 1.00 73.12 201 HIS A O 1
ATOM 1642 N N . ARG A 1 202 ? 13.181 -0.668 -5.207 1.00 80.25 202 ARG A N 1
ATOM 1643 C CA . ARG A 1 202 ? 11.853 -0.222 -5.624 1.00 80.25 202 ARG A CA 1
ATOM 1644 C C . ARG A 1 202 ? 11.538 1.018 -4.824 1.00 80.25 202 ARG A C 1
ATOM 1646 O O . ARG A 1 202 ? 11.830 1.090 -3.631 1.00 80.25 202 ARG A O 1
ATOM 1653 N N . THR A 1 203 ? 10.962 1.997 -5.489 1.00 81.50 203 THR A N 1
ATOM 1654 C CA . THR A 1 203 ? 10.414 3.162 -4.817 1.00 81.50 203 THR A CA 1
ATOM 1655 C C . THR A 1 203 ? 8.899 3.089 -4.863 1.00 81.50 203 THR A C 1
ATOM 1657 O O . THR A 1 203 ? 8.320 2.194 -5.485 1.00 81.50 203 THR A O 1
ATOM 1660 N N . ALA A 1 204 ? 8.255 4.017 -4.174 1.00 85.44 204 ALA A N 1
ATOM 1661 C CA . ALA A 1 204 ? 6.863 4.270 -4.435 1.00 85.44 204 ALA A CA 1
ATOM 1662 C C . ALA A 1 204 ? 6.581 5.763 -4.545 1.00 85.44 204 ALA A C 1
ATOM 1664 O O . ALA A 1 204 ? 7.030 6.563 -3.720 1.00 85.44 204 ALA A O 1
ATOM 1665 N N . GLY A 1 205 ? 5.827 6.118 -5.581 1.00 85.62 205 GLY A N 1
ATOM 1666 C CA . GLY A 1 205 ? 5.307 7.461 -5.774 1.00 85.62 205 GLY A CA 1
ATOM 1667 C C . GLY A 1 205 ? 4.045 7.652 -4.945 1.00 85.62 205 GLY A C 1
ATOM 1668 O O . GLY A 1 205 ? 3.131 6.834 -5.015 1.00 85.62 205 GLY A O 1
ATOM 1669 N N . LEU A 1 206 ? 3.983 8.723 -4.156 1.00 89.19 206 LEU A N 1
ATOM 1670 C CA . LEU A 1 206 ? 2.763 9.103 -3.448 1.00 89.19 206 LEU A CA 1
ATOM 1671 C C . LEU A 1 206 ? 1.865 9.898 -4.389 1.00 89.19 206 LEU A C 1
ATOM 1673 O O . LEU A 1 206 ? 2.258 10.960 -4.869 1.00 89.19 206 LEU A O 1
ATOM 1677 N N . PHE A 1 207 ? 0.661 9.390 -4.625 1.00 90.50 207 PHE A N 1
ATOM 1678 C CA . PHE A 1 207 ? -0.342 10.057 -5.440 1.00 90.50 207 PHE A CA 1
ATOM 1679 C C . PHE A 1 207 ? -1.574 10.435 -4.627 1.00 90.50 207 PHE A C 1
ATOM 1681 O O . PHE A 1 207 ? -1.857 9.906 -3.543 1.00 90.50 207 PHE A O 1
ATOM 1688 N N . SER A 1 208 ? -2.327 11.377 -5.182 1.00 86.81 208 SER A N 1
ATOM 1689 C CA . SER A 1 208 ? -3.573 11.871 -4.619 1.00 86.81 208 SER A CA 1
ATOM 1690 C C . SER A 1 208 ? -4.659 11.858 -5.674 1.00 86.81 208 SER A C 1
ATOM 1692 O O . SER A 1 208 ? -4.516 12.514 -6.702 1.00 86.81 208 SER A O 1
ATOM 1694 N N . ASN A 1 209 ? -5.769 11.185 -5.392 1.00 78.50 209 ASN A N 1
ATOM 1695 C CA . ASN A 1 209 ? -6.933 11.249 -6.262 1.00 78.50 209 ASN A CA 1
ATOM 1696 C C . ASN A 1 209 ? -7.828 12.447 -5.862 1.00 78.50 209 ASN A C 1
ATOM 1698 O O . ASN A 1 209 ? -7.954 12.733 -4.661 1.00 78.50 209 ASN A O 1
ATOM 1702 N N . PRO A 1 210 ? -8.496 13.127 -6.816 1.00 65.88 210 PRO A N 1
ATOM 1703 C CA . PRO A 1 210 ? -9.512 14.149 -6.531 1.00 65.88 210 PRO A CA 1
ATOM 1704 C C . PRO A 1 210 ? -10.593 13.702 -5.528 1.00 65.88 210 PRO A C 1
ATOM 1706 O O . PRO A 1 210 ? -11.071 14.503 -4.722 1.00 65.88 210 PRO A O 1
ATOM 1709 N N . ASN A 1 211 ? -10.902 12.402 -5.492 1.00 61.28 211 ASN A N 1
ATOM 1710 C CA . ASN A 1 211 ? -11.829 11.758 -4.557 1.00 61.28 211 ASN A CA 1
ATOM 1711 C C . ASN A 1 211 ? -11.241 11.515 -3.148 1.00 61.28 211 ASN A C 1
ATOM 1713 O O . ASN A 1 211 ? -11.814 10.780 -2.346 1.00 61.28 211 ASN A O 1
ATOM 1717 N N . ARG A 1 212 ? -10.140 12.202 -2.811 1.00 65.75 212 ARG A N 1
ATOM 1718 C CA . ARG A 1 212 ? -9.593 12.413 -1.455 1.00 65.75 212 ARG A CA 1
ATOM 1719 C C . ARG A 1 212 ? -8.920 11.227 -0.765 1.00 65.75 212 ARG A C 1
ATOM 1721 O O . ARG A 1 212 ? -8.566 11.362 0.406 1.00 65.75 212 ARG A O 1
ATOM 1728 N N . TYR A 1 213 ? -8.678 10.115 -1.446 1.00 80.19 213 TYR A N 1
ATOM 1729 C CA . TYR A 1 213 ? -7.753 9.106 -0.927 1.00 80.19 213 TYR A CA 1
ATOM 1730 C C . TYR A 1 213 ? -6.322 9.370 -1.411 1.00 80.19 213 TYR A C 1
ATOM 1732 O O . TYR A 1 213 ? -6.074 10.086 -2.389 1.00 80.19 213 TYR A O 1
ATOM 1740 N N . ARG A 1 214 ? -5.369 8.814 -0.666 1.00 92.94 214 ARG A N 1
ATOM 1741 C CA . ARG A 1 214 ? -3.955 8.756 -1.040 1.00 92.94 214 ARG A CA 1
ATOM 1742 C C . ARG A 1 214 ? -3.608 7.343 -1.457 1.00 92.94 214 ARG A C 1
ATOM 1744 O O . ARG A 1 214 ? -4.276 6.399 -1.047 1.00 92.94 214 ARG A O 1
ATOM 1751 N N . GLY A 1 215 ? -2.552 7.198 -2.232 1.00 93.12 215 GLY A N 1
ATOM 1752 C CA . GLY A 1 215 ? -2.022 5.883 -2.522 1.00 93.12 215 GLY A CA 1
ATOM 1753 C C . GLY A 1 215 ? -0.549 5.928 -2.845 1.00 93.12 215 GLY A C 1
ATOM 1754 O O . GLY A 1 215 ? 0.019 6.986 -3.105 1.00 93.12 215 GLY A O 1
ATOM 1755 N N . LEU A 1 216 ? 0.064 4.759 -2.794 1.00 94.06 216 LEU A N 1
ATOM 1756 C CA . LEU A 1 216 ? 1.403 4.552 -3.305 1.00 94.06 216 LEU A CA 1
ATOM 1757 C C . LEU A 1 216 ? 1.310 3.756 -4.592 1.00 94.06 216 LEU A C 1
ATOM 1759 O O . LEU A 1 216 ? 0.594 2.762 -4.647 1.00 94.06 216 LEU A O 1
ATOM 1763 N N . ILE A 1 217 ? 2.053 4.179 -5.599 1.00 92.25 217 ILE A N 1
ATOM 1764 C CA . ILE A 1 217 ? 2.315 3.367 -6.776 1.00 92.25 217 ILE A CA 1
ATOM 1765 C C . ILE A 1 217 ? 3.730 2.814 -6.678 1.00 92.25 217 ILE A C 1
ATOM 1767 O O . ILE A 1 217 ? 4.657 3.576 -6.407 1.00 92.25 217 ILE A O 1
ATOM 1771 N N . GLU A 1 218 ? 3.906 1.506 -6.839 1.00 92.00 218 GLU A N 1
ATOM 1772 C CA . GLU A 1 218 ? 5.240 0.915 -6.941 1.00 92.00 218 GLU A CA 1
ATOM 1773 C C . GLU A 1 218 ? 5.893 1.359 -8.243 1.00 92.00 218 GLU A C 1
ATOM 1775 O O . GLU A 1 218 ? 5.267 1.310 -9.295 1.00 92.00 218 GLU A O 1
ATOM 1780 N N . ILE A 1 219 ? 7.141 1.810 -8.161 1.00 88.75 219 ILE A N 1
ATOM 1781 C CA . ILE A 1 219 ? 7.887 2.278 -9.323 1.00 88.75 219 ILE A CA 1
ATOM 1782 C C . ILE A 1 219 ? 9.314 1.744 -9.250 1.00 88.75 219 ILE A C 1
ATOM 1784 O O . ILE A 1 219 ? 9.975 1.788 -8.204 1.00 88.75 219 ILE A O 1
AT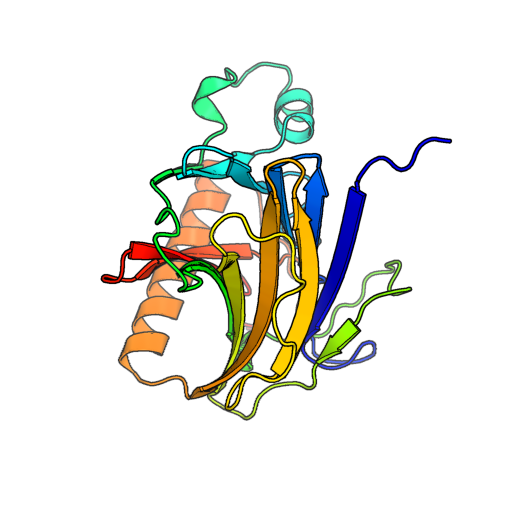OM 1788 N N . VAL A 1 220 ? 9.822 1.286 -10.384 1.00 85.56 220 VAL A N 1
ATOM 1789 C CA . VAL A 1 220 ? 11.237 1.029 -10.603 1.00 85.56 220 VAL A CA 1
ATOM 1790 C C . VAL A 1 220 ? 11.896 2.360 -10.973 1.00 85.56 220 VAL A C 1
ATOM 1792 O O . VAL A 1 220 ? 11.521 2.997 -11.957 1.00 85.56 220 VAL A O 1
ATOM 1795 N N . PRO A 1 221 ? 12.858 2.844 -10.169 1.00 69.56 221 PRO A N 1
ATOM 1796 C CA . PRO A 1 221 ? 13.414 4.183 -10.332 1.00 69.56 221 PRO A CA 1
ATOM 1797 C C . PRO A 1 221 ? 14.308 4.330 -11.569 1.00 69.56 221 PRO A C 1
ATOM 1799 O O . PRO A 1 221 ? 14.756 5.438 -11.831 1.00 69.56 221 PRO A O 1
ATOM 1802 N N . TYR A 1 222 ? 14.573 3.265 -12.322 1.00 68.00 222 TYR A N 1
ATOM 1803 C CA . TYR A 1 222 ? 15.350 3.304 -13.555 1.00 68.00 222 TYR A CA 1
ATOM 1804 C C . TYR A 1 222 ? 14.647 2.467 -14.619 1.00 68.00 222 TYR A C 1
ATOM 1806 O O . TYR A 1 222 ? 14.133 1.389 -14.320 1.00 68.00 222 TYR A O 1
ATOM 1814 N N . GLU A 1 223 ? 14.615 2.974 -15.847 1.00 59.34 223 GLU A N 1
ATOM 1815 C CA . GLU A 1 223 ? 14.281 2.144 -17.001 1.00 59.34 223 GLU A CA 1
ATOM 1816 C C . GLU A 1 223 ? 15.458 1.197 -17.246 1.00 59.34 223 GLU A C 1
ATOM 1818 O O . GLU A 1 223 ? 16.618 1.599 -17.099 1.00 59.34 223 GLU A O 1
ATOM 1823 N N . ASP A 1 224 ? 15.156 -0.068 -17.538 1.00 54.38 224 ASP A N 1
ATOM 1824 C CA . ASP A 1 224 ? 16.175 -1.023 -17.961 1.00 54.38 224 ASP A CA 1
ATOM 1825 C C . ASP A 1 224 ? 16.780 -0.469 -19.267 1.00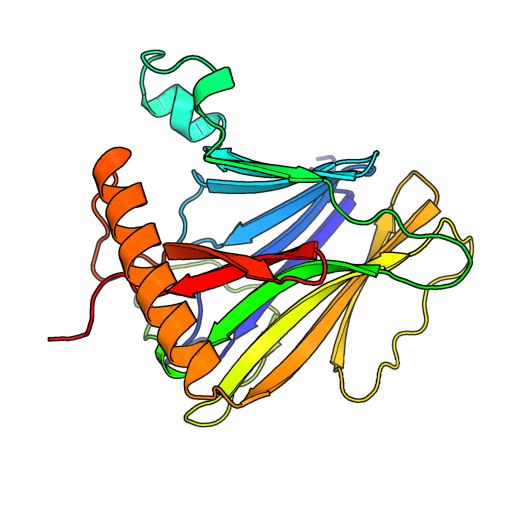 54.38 224 ASP A C 1
ATOM 1827 O O . ASP A 1 224 ? 16.051 -0.258 -20.237 1.00 54.38 224 ASP A O 1
ATOM 1831 N N . GLN A 1 225 ? 18.072 -0.117 -19.238 1.00 46.97 225 GLN A N 1
ATOM 1832 C CA . GLN A 1 225 ? 18.814 0.367 -20.412 1.00 46.97 225 GLN A CA 1
ATOM 1833 C C . GLN A 1 225 ? 19.041 -0.749 -21.428 1.00 46.97 225 GLN A C 1
ATOM 1835 O O . GLN A 1 225 ? 19.333 -1.886 -20.989 1.00 46.97 225 GLN A O 1
#

Organism: NCBI:txid2759913

Secondary structure (DSSP, 8-state):
---SSSEEEEEEEB-TTSEEPPPEEEEEETTEEEEEESTT-TTEEEEEETTTEEEEEE-HHHHHHTTT-S-GGGGEEEEEEPPPP-TT--EEEEEEEEEGGG-EE--S----TTEEEEPPPPTTEEEEEEEEEPPS-SSPPPS-BTTBEEEEEEE-TTS-EEEEEEEEEE--HHHHHHHHHHHHHHHHHHHHTT----TT--EEEEEE-TTS-EEEEEE-SS---

Sequence (225 aa):
MSRKYNYEYRIAIGNEKGRRSTVWKVWVHKTNIYIQSRMMGSDLKVSLHEGGQGQFSMTSEWLLKQNGNIQNPNRHIEKWKMPIPRGNKAVCIFKIVIPESELREINISERLQDVNWINAPAIDSAIEIDLHLTAPNSKTPPTSCVPHHHLFTFPLENGEWLVGVYHEEVINEENDAEMRRLRIGAQNLYHQIGIKPELGHRTAGLFSNPNRYRGLIEIVPYEDQ

pLDDT: mean 87.27, std 11.68, range [40.72, 98.19]